Protein AF-A0A3A0C755-F1 (afdb_monomer)

Sequence (182 aa):
MSNPYRKQQETTSRQESVKAARQAIAAALETSEAARVRQWLEAEHRRRFIGQIEREIEAMGLIIEEALYYRREALRHAAAVEAFREGRLAKAPEAPPKAPISAATMVSASRQRERLVLERERALEDADLAVARMLAQVQAKPQPLEAAAPGTTETASPKAWMGRDAKEAPAPRVQGAASAAA

Mean predicted aligned error: 17.54 Å

Secondary structure (DSSP, 8-state):
---HHHHHHHHHHHHHHHHHHHHHHHHHHHHHHHHHHHHHHHHHHHHHHHHHHHHHHHHHHHHHHHHHHHHHHHHHHHHHHHHHHTTS-SSPPPPPSSPPPPHHHHHHHHHHHHHHHHHHHHHHHHHHHHHHHHHHHHHS------------------------------PPP---------

Radius of gyration: 38.64 Å; Cα contacts (8 Å, |Δi|>4): 58; chains: 1; bounding box: 75×52×112 Å

Solvent-accessible surface area (backbone atoms only — not comparable to full-atom values): 11117 Å² total; per-residue (Å²): 137,82,64,69,67,58,58,51,52,55,51,50,53,52,49,51,52,53,50,50,51,52,52,52,52,51,56,53,48,54,54,50,49,55,50,51,53,50,54,49,54,52,52,52,51,50,52,53,51,47,55,48,46,53,53,52,39,50,54,32,47,52,54,43,52,54,29,54,50,37,50,52,50,52,53,55,48,51,54,42,46,51,36,27,76,71,64,77,35,98,58,79,67,76,79,76,97,62,85,55,62,51,70,66,56,43,54,51,35,51,54,51,31,56,52,43,50,54,50,44,50,52,53,49,54,53,47,51,53,50,51,52,52,50,51,52,54,68,70,54,64,80,72,79,78,76,76,82,73,80,84,86,80,90,88,83,84,90,77,91,80,87,76,87,80,92,78,83,87,82,80,87,79,87,78,84,79,81,89,79,89,133

Foldseek 3Di:
DDDVVVVVVVVVVVVVVVVVVVVVVVVVVVVVVVVVVVLVVVLVVLVVVLVVLVVLLVVLVVLLVQLVVQVVVVVVLVVQQVCVVVVVDPDRDDDRPDDHDDPVSNVVSVVSSVVSVVVSVVSVVVSVVSVVVVVVVVVPDPDPPPPPDDDDDDDDDDDDDDDDDDDDDDDDDDDDDDDDDD

Structure (mmCIF, N/CA/C/O backbone):
data_AF-A0A3A0C755-F1
#
_entry.id   AF-A0A3A0C755-F1
#
loop_
_atom_site.group_PDB
_atom_site.id
_atom_site.type_symbol
_atom_site.label_atom_id
_atom_site.label_alt_id
_atom_site.label_comp_id
_atom_site.label_asym_id
_atom_site.label_entity_id
_atom_site.label_seq_id
_atom_site.pdbx_PDB_ins_code
_atom_site.Cartn_x
_atom_site.Cartn_y
_atom_site.Cartn_z
_atom_site.occupancy
_atom_site.B_iso_or_equiv
_atom_site.auth_seq_id
_atom_site.auth_comp_id
_atom_site.auth_asym_id
_atom_site.auth_atom_id
_atom_site.pdbx_PDB_model_num
ATOM 1 N N . MET A 1 1 ? -49.009 -4.691 67.756 1.00 54.28 1 MET A N 1
ATOM 2 C CA . MET A 1 1 ? -49.333 -3.541 66.883 1.00 54.28 1 MET A CA 1
ATOM 3 C C . MET A 1 1 ? -48.043 -3.052 66.235 1.00 54.28 1 MET A C 1
ATOM 5 O O . MET A 1 1 ? -47.147 -2.624 66.945 1.00 54.28 1 MET A O 1
ATOM 9 N N . SER A 1 2 ? -47.882 -3.224 64.921 1.00 57.03 2 SER A N 1
ATOM 10 C CA . SER A 1 2 ? -46.663 -2.839 64.189 1.00 57.03 2 SER A CA 1
ATOM 11 C C . SER A 1 2 ? -46.662 -1.341 63.863 1.00 57.03 2 SER A C 1
ATOM 13 O O . SER A 1 2 ? -47.647 -0.840 63.324 1.00 57.03 2 SER A O 1
ATOM 15 N N . ASN A 1 3 ? -45.561 -0.653 64.181 1.00 63.69 3 ASN A N 1
ATOM 16 C CA . ASN A 1 3 ? -45.423 0.803 64.116 1.00 63.69 3 ASN A CA 1
ATOM 17 C C . ASN A 1 3 ? -45.472 1.317 62.651 1.00 63.69 3 ASN A C 1
ATOM 19 O O . ASN A 1 3 ? -44.578 0.971 61.870 1.00 63.69 3 ASN A O 1
ATOM 23 N N . PRO A 1 4 ? -46.485 2.112 62.250 1.00 65.56 4 PRO A N 1
ATOM 24 C CA . PRO A 1 4 ? -46.696 2.530 60.857 1.00 65.56 4 PRO A CA 1
ATOM 25 C C . PRO A 1 4 ? -45.528 3.342 60.275 1.00 65.56 4 PRO A C 1
ATOM 27 O O . PRO A 1 4 ? -45.241 3.234 59.084 1.00 65.56 4 PRO A O 1
ATOM 30 N N . TYR A 1 5 ? -44.784 4.057 61.121 1.00 61.75 5 TYR A N 1
ATOM 31 C CA . TYR A 1 5 ? -43.595 4.816 60.721 1.00 61.75 5 TYR A CA 1
ATOM 32 C C . TYR A 1 5 ? -42.455 3.936 60.193 1.00 61.75 5 TYR A C 1
ATOM 34 O O . TYR A 1 5 ? -41.734 4.335 59.280 1.00 61.75 5 TYR A O 1
ATOM 42 N N . ARG A 1 6 ? -42.325 2.705 60.706 1.00 63.22 6 ARG A N 1
ATOM 43 C CA . ARG A 1 6 ? -41.275 1.768 60.279 1.00 63.22 6 ARG A CA 1
ATOM 44 C C . ARG A 1 6 ? -41.535 1.242 58.865 1.00 63.22 6 ARG A C 1
ATOM 46 O O . ARG A 1 6 ? -40.613 1.158 58.063 1.00 63.22 6 ARG A O 1
ATOM 53 N N . LYS A 1 7 ? -42.807 0.989 58.528 1.00 64.12 7 LYS A N 1
ATOM 54 C CA . LYS A 1 7 ? -43.215 0.601 57.166 1.00 64.12 7 LYS A CA 1
ATOM 55 C C . LYS A 1 7 ? -43.002 1.731 56.158 1.00 64.12 7 LYS A C 1
ATOM 57 O O . LYS A 1 7 ? -42.576 1.457 55.043 1.00 64.12 7 LYS A O 1
ATOM 62 N N . GLN A 1 8 ? -43.257 2.985 56.542 1.00 67.38 8 GLN A N 1
ATOM 63 C CA . GLN A 1 8 ? -43.008 4.133 55.664 1.00 67.38 8 GLN A CA 1
ATOM 64 C C . GLN A 1 8 ? -41.512 4.328 55.374 1.00 67.38 8 GLN A C 1
ATOM 66 O O . GLN A 1 8 ? -41.146 4.475 54.209 1.00 67.38 8 GLN A O 1
ATOM 71 N N . GLN A 1 9 ? -40.649 4.237 56.392 1.00 67.44 9 GLN A N 1
ATOM 72 C CA . GLN A 1 9 ? -39.192 4.332 56.214 1.00 67.44 9 GLN A CA 1
ATOM 73 C C . GLN A 1 9 ? -38.609 3.194 55.360 1.00 67.44 9 GLN A C 1
ATOM 75 O O . GLN A 1 9 ? -37.719 3.429 54.546 1.00 67.44 9 GLN A O 1
ATOM 80 N N . GLU A 1 10 ? -39.122 1.967 55.492 1.00 69.06 10 GLU A N 1
ATOM 81 C CA . GLU A 1 10 ? -38.703 0.840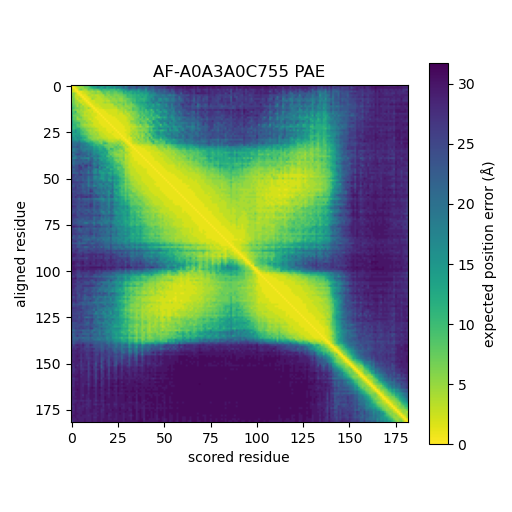 54.645 1.00 69.06 10 GLU A CA 1
ATOM 82 C C . GLU A 1 10 ? -39.147 1.006 53.182 1.00 69.06 10 GLU A C 1
ATOM 84 O O . GLU A 1 10 ? -38.443 0.579 52.265 1.00 69.06 10 GLU A O 1
ATOM 89 N N . THR A 1 11 ? -40.297 1.645 52.931 1.00 73.62 11 THR A N 1
ATOM 90 C CA . THR A 1 11 ? -40.747 1.928 51.559 1.00 73.62 11 THR A CA 1
ATOM 91 C C . THR A 1 11 ? -39.958 3.051 50.895 1.00 73.62 11 THR A C 1
ATOM 93 O O . THR A 1 11 ? -39.622 2.919 49.719 1.00 73.62 11 THR A O 1
ATOM 96 N N . THR A 1 12 ? -39.609 4.116 51.621 1.00 74.00 12 THR A N 1
ATOM 97 C CA . THR A 1 12 ? -38.793 5.208 51.072 1.00 74.00 12 THR A CA 1
ATOM 98 C C . THR A 1 12 ? -37.350 4.768 50.836 1.00 74.00 12 THR A C 1
ATOM 100 O O . THR A 1 12 ? -36.819 5.039 49.762 1.00 74.00 12 THR A O 1
ATOM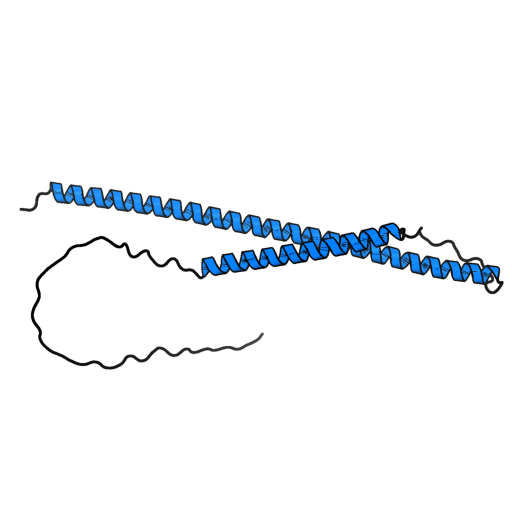 103 N N . SER A 1 13 ? -36.746 3.985 51.740 1.00 74.25 13 SER A N 1
ATOM 104 C CA . SER A 1 13 ? -35.384 3.465 51.524 1.00 74.25 13 SER A CA 1
ATOM 105 C C . SER A 1 13 ? -35.306 2.486 50.344 1.00 74.25 13 SER A C 1
ATOM 107 O O . SER A 1 13 ? -34.346 2.510 49.572 1.00 74.25 13 SER A O 1
ATOM 109 N N . ARG A 1 14 ? -36.348 1.666 50.129 1.00 65.75 14 ARG A N 1
ATOM 110 C CA . ARG A 1 14 ? -36.477 0.833 48.920 1.00 65.75 14 ARG A CA 1
ATOM 111 C C . ARG A 1 14 ? -36.656 1.660 47.648 1.00 65.75 14 ARG A C 1
ATOM 113 O O . ARG A 1 14 ? -36.140 1.279 46.604 1.00 65.75 14 ARG A O 1
ATOM 120 N N . GLN A 1 15 ? -37.385 2.771 47.698 1.00 76.69 15 GLN A N 1
ATOM 121 C CA . GLN A 1 15 ? -37.548 3.643 46.532 1.00 76.69 15 GLN A CA 1
ATOM 122 C C . GLN A 1 15 ? -36.241 4.359 46.165 1.00 76.69 15 GLN A C 1
ATOM 124 O O . GLN A 1 15 ? -35.910 4.453 44.982 1.00 76.69 15 GLN A O 1
ATOM 129 N N . GLU A 1 16 ? -35.470 4.807 47.155 1.00 79.50 16 GLU A N 1
ATOM 130 C CA . GLU A 1 16 ? -34.161 5.433 46.944 1.00 79.50 16 GLU A CA 1
ATOM 131 C C . GLU A 1 16 ? -33.130 4.444 46.392 1.00 79.50 16 GLU A C 1
ATOM 133 O O . GLU A 1 16 ? -32.425 4.773 45.436 1.00 79.50 16 GLU A O 1
ATOM 138 N N . SER A 1 17 ? -33.097 3.206 46.899 1.00 72.88 17 SER A N 1
ATOM 139 C CA . SER A 1 17 ? -32.189 2.174 46.383 1.00 72.88 17 SER A CA 1
ATOM 140 C C . SER A 1 17 ? -32.525 1.764 44.948 1.00 72.88 17 SER A C 1
ATOM 142 O O . SER A 1 17 ? -31.626 1.622 44.120 1.00 72.88 17 SER A O 1
ATOM 144 N N . VAL A 1 18 ? -33.813 1.666 44.600 1.00 74.50 18 VAL A N 1
ATOM 145 C CA . VAL A 1 18 ? -34.251 1.408 43.219 1.00 74.50 18 VAL A CA 1
ATOM 146 C C . VAL A 1 18 ? -33.903 2.578 42.294 1.00 74.50 18 VAL A C 1
ATOM 148 O O . VAL A 1 18 ? -33.487 2.357 41.156 1.00 74.50 18 VAL A O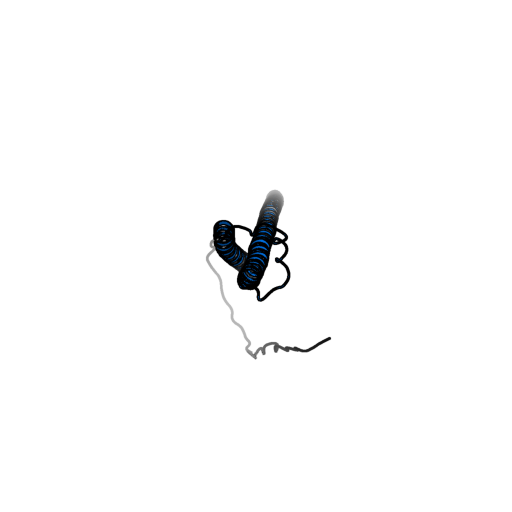 1
ATOM 151 N N . LYS A 1 19 ? -34.032 3.827 42.757 1.00 81.69 19 LYS A N 1
ATOM 152 C CA . LYS A 1 19 ? -33.638 5.011 41.978 1.00 81.69 19 LYS A CA 1
ATOM 153 C C . LYS A 1 19 ? -32.125 5.050 41.739 1.00 81.69 19 LYS A C 1
ATOM 155 O O . LYS A 1 19 ? -31.711 5.272 40.603 1.00 81.69 19 LYS A O 1
ATOM 160 N N . ALA A 1 20 ? -31.322 4.770 42.765 1.00 73.12 20 ALA A N 1
ATOM 161 C CA . ALA A 1 20 ? -29.866 4.692 42.657 1.00 73.12 20 ALA A CA 1
ATOM 162 C C . ALA A 1 20 ? -29.425 3.562 41.710 1.00 73.12 20 ALA A C 1
ATOM 164 O O . ALA A 1 20 ? -28.584 3.779 40.840 1.00 73.12 20 ALA A O 1
ATOM 165 N N . ALA A 1 21 ? -30.055 2.385 41.800 1.00 62.84 21 ALA A N 1
ATOM 166 C CA . ALA A 1 21 ? -29.794 1.271 40.890 1.00 62.84 21 ALA A CA 1
ATOM 167 C C . ALA A 1 21 ? -30.119 1.629 39.430 1.00 62.84 21 ALA A C 1
ATOM 169 O O . ALA A 1 21 ? -29.332 1.339 38.533 1.00 62.84 21 ALA A O 1
ATOM 170 N N . ARG A 1 22 ? -31.241 2.319 39.175 1.00 70.44 22 ARG A N 1
ATOM 171 C CA . ARG A 1 22 ? -31.598 2.794 37.824 1.00 70.44 22 ARG A CA 1
ATOM 172 C C . ARG A 1 22 ? -30.587 3.798 37.270 1.00 70.44 22 ARG A C 1
ATOM 174 O O . ARG A 1 22 ? -30.239 3.710 36.098 1.00 70.44 22 ARG A O 1
ATOM 181 N N . GLN A 1 23 ? -30.101 4.720 38.100 1.00 79.62 23 GLN A N 1
ATOM 182 C CA . GLN A 1 23 ? -29.077 5.692 37.701 1.00 79.62 23 GLN A CA 1
ATOM 183 C C . GLN A 1 23 ? -27.728 5.018 37.411 1.00 79.62 23 GLN A C 1
ATOM 185 O O . GLN A 1 23 ? -27.088 5.345 36.416 1.00 79.62 23 GLN A O 1
ATOM 190 N N . ALA A 1 24 ? -27.331 4.028 38.217 1.00 63.72 24 ALA A N 1
ATOM 191 C CA . ALA A 1 24 ? -26.120 3.245 37.980 1.00 63.72 24 ALA A CA 1
ATOM 192 C C . ALA A 1 24 ? -26.199 2.428 36.678 1.00 63.72 24 ALA A C 1
ATOM 194 O O . ALA A 1 24 ? -25.229 2.382 35.924 1.00 63.72 24 ALA A O 1
ATOM 195 N N . ILE A 1 25 ? -27.362 1.833 36.378 1.00 60.19 25 ILE A N 1
ATOM 196 C CA . ILE A 1 25 ? -27.597 1.109 35.119 1.00 60.19 25 ILE A CA 1
ATOM 197 C C . ILE A 1 25 ? -27.515 2.060 33.916 1.00 60.19 25 ILE A C 1
ATOM 199 O O . ILE A 1 25 ? -26.860 1.727 32.934 1.00 60.19 25 ILE A O 1
ATOM 203 N N . ALA A 1 26 ? -28.126 3.247 33.989 1.00 61.00 26 ALA A N 1
ATOM 204 C CA . ALA A 1 26 ? -28.070 4.233 32.907 1.00 61.00 26 ALA A CA 1
ATOM 205 C C . ALA A 1 26 ? -26.631 4.704 32.624 1.00 61.00 26 ALA A C 1
ATOM 207 O O . ALA A 1 26 ? -26.190 4.671 31.478 1.00 61.00 26 ALA A O 1
ATOM 208 N N . ALA A 1 27 ? -25.859 5.030 33.666 1.00 62.59 27 ALA A N 1
ATOM 209 C CA . ALA A 1 27 ? -24.455 5.423 33.523 1.00 62.59 27 ALA A CA 1
ATOM 210 C C . ALA A 1 27 ? -23.569 4.284 32.966 1.00 62.59 27 ALA A C 1
ATOM 212 O O . ALA A 1 27 ? -22.665 4.515 32.156 1.00 62.59 27 ALA A O 1
ATOM 213 N N . ALA A 1 28 ? -23.835 3.034 33.361 1.00 57.84 28 ALA A N 1
ATOM 214 C CA . ALA A 1 28 ? -23.148 1.864 32.811 1.00 57.84 28 ALA A CA 1
ATOM 215 C C . ALA A 1 28 ? -23.476 1.642 31.320 1.00 57.84 28 ALA A C 1
ATOM 217 O O . ALA A 1 28 ? -22.601 1.262 30.541 1.00 57.84 28 ALA A O 1
ATOM 218 N N . LEU A 1 29 ? -24.716 1.916 30.901 1.00 66.81 29 LEU A N 1
ATOM 219 C CA . LEU A 1 29 ? -25.118 1.835 29.496 1.00 66.81 29 LEU A CA 1
ATOM 220 C C . LEU A 1 29 ? -24.455 2.931 28.652 1.00 66.81 29 LEU A C 1
ATOM 222 O O . LEU A 1 29 ? -23.830 2.595 27.647 1.00 66.81 29 LEU A O 1
ATOM 226 N N . GLU A 1 30 ? -24.476 4.191 29.090 1.00 72.38 30 GLU A N 1
ATOM 227 C CA . GLU A 1 30 ? -23.838 5.316 28.380 1.00 72.38 30 GLU A CA 1
ATOM 228 C C . GLU A 1 30 ? -22.332 5.095 28.168 1.00 72.38 30 GLU A C 1
ATOM 230 O O . GLU A 1 30 ? -21.796 5.315 27.079 1.00 72.38 30 GLU A O 1
ATOM 235 N N . THR A 1 31 ? -21.636 4.591 29.190 1.00 74.94 31 THR A N 1
ATOM 236 C CA . THR A 1 31 ? -20.204 4.270 29.087 1.00 74.94 31 THR A CA 1
ATOM 237 C C . THR A 1 31 ? -19.938 3.100 28.138 1.00 74.94 31 THR A C 1
ATOM 239 O O . THR A 1 31 ? -18.961 3.138 27.384 1.00 74.94 31 THR A O 1
ATOM 242 N N . SER A 1 32 ? -20.819 2.093 28.115 1.00 74.19 32 SER A N 1
ATOM 243 C CA . SER A 1 32 ? -20.718 0.952 27.197 1.00 74.19 32 SER A CA 1
ATOM 244 C C . SER A 1 32 ? -20.987 1.336 25.737 1.00 74.19 32 SER A C 1
ATOM 246 O O . SER A 1 32 ? -20.275 0.884 24.839 1.00 74.19 32 SER A O 1
ATOM 248 N N . GLU A 1 33 ? -21.952 2.220 25.482 1.00 75.75 33 GLU A N 1
ATOM 249 C CA . GLU A 1 33 ? -22.258 2.728 24.144 1.00 75.75 33 GLU A CA 1
ATOM 250 C C . GLU A 1 33 ? -21.130 3.625 23.631 1.00 75.75 33 GLU A C 1
ATOM 252 O O . GLU A 1 33 ? -20.635 3.419 22.522 1.00 75.75 33 GLU A O 1
ATOM 257 N N . ALA A 1 34 ? -20.622 4.535 24.465 1.00 70.94 34 ALA A N 1
ATOM 258 C CA . ALA A 1 34 ? -19.468 5.363 24.124 1.00 70.94 34 ALA A CA 1
ATOM 259 C C . ALA A 1 34 ? -18.197 4.530 23.862 1.00 70.94 34 ALA A C 1
ATOM 261 O O . ALA A 1 34 ? -17.367 4.895 23.025 1.00 70.94 34 ALA A O 1
ATOM 262 N N . ALA A 1 35 ? -18.009 3.407 24.563 1.00 75.56 35 ALA A N 1
ATOM 263 C CA . ALA A 1 35 ? -16.916 2.474 24.288 1.00 75.56 35 ALA A CA 1
ATOM 264 C C . ALA A 1 35 ? -17.080 1.781 22.923 1.00 75.56 35 ALA A C 1
ATOM 266 O O . ALA A 1 35 ? -16.123 1.738 22.150 1.00 75.56 35 ALA A O 1
ATOM 267 N N . ARG A 1 36 ? -18.290 1.316 22.585 1.00 75.75 36 ARG A N 1
ATOM 268 C CA . ARG A 1 36 ? -18.586 0.699 21.278 1.00 75.75 36 ARG A CA 1
ATOM 269 C C . ARG A 1 36 ? -18.405 1.676 20.118 1.00 75.75 36 ARG A C 1
ATOM 271 O O . ARG A 1 36 ? -17.815 1.310 19.107 1.00 75.75 36 ARG A O 1
ATOM 278 N N . VAL A 1 37 ? -18.862 2.921 20.268 1.00 72.56 37 VAL A N 1
ATOM 279 C CA . VAL A 1 37 ? -18.685 3.965 19.244 1.00 72.56 37 VAL A CA 1
ATOM 280 C C . VAL A 1 37 ? -17.201 4.257 19.013 1.00 72.56 37 VAL A C 1
ATOM 282 O O . VAL A 1 37 ? -16.776 4.343 17.864 1.00 72.56 37 VAL A O 1
ATOM 285 N N . ARG A 1 38 ? -16.388 4.342 20.077 1.00 77.31 38 ARG A N 1
ATOM 286 C CA . ARG A 1 38 ? -14.928 4.511 19.952 1.00 77.31 38 ARG A CA 1
ATOM 287 C C . ARG A 1 38 ? -14.271 3.344 19.215 1.00 77.31 38 ARG A C 1
ATOM 289 O O . ARG A 1 38 ? -13.521 3.584 18.276 1.00 77.31 38 ARG A O 1
ATOM 296 N N . GLN A 1 39 ? -14.610 2.104 19.570 1.00 78.31 39 GLN A N 1
ATOM 297 C CA . GLN A 1 39 ? -14.104 0.912 18.877 1.00 78.31 39 GLN A CA 1
ATOM 298 C C . GLN A 1 39 ? -14.494 0.895 17.391 1.00 78.31 39 GLN A C 1
ATOM 300 O O . GLN A 1 39 ? -13.671 0.568 16.537 1.00 78.31 39 GLN A O 1
ATOM 305 N N . TRP A 1 40 ? -15.730 1.285 17.065 1.00 77.25 40 TRP A N 1
ATOM 306 C CA . TRP A 1 40 ? -16.185 1.381 15.678 1.00 77.25 40 TRP A CA 1
ATOM 307 C C . TRP A 1 40 ? -15.432 2.464 14.893 1.00 77.25 40 TRP A C 1
ATOM 309 O O . TRP A 1 40 ? -14.965 2.195 13.788 1.00 77.25 40 TRP A O 1
ATOM 319 N N . LEU A 1 41 ? -15.254 3.659 15.469 1.00 73.69 41 LEU A N 1
ATOM 320 C CA . LEU A 1 41 ? -14.490 4.745 14.844 1.00 73.69 41 LEU A CA 1
ATOM 321 C C . LEU A 1 41 ? -13.023 4.357 14.609 1.00 73.69 41 LEU A C 1
ATOM 323 O O . LEU A 1 41 ? -12.478 4.655 13.548 1.00 73.69 41 LEU A O 1
ATOM 327 N N . GLU A 1 42 ? -12.391 3.664 15.558 1.00 80.06 42 GLU A N 1
ATOM 328 C CA . GLU A 1 42 ? -11.030 3.140 15.393 1.00 80.06 42 GLU A CA 1
ATOM 329 C C . GLU A 1 42 ? -10.949 2.103 14.266 1.00 80.06 42 GLU A C 1
ATOM 331 O O . GLU A 1 42 ? -10.036 2.163 13.439 1.00 80.06 42 GLU A O 1
ATOM 336 N N . ALA A 1 43 ? -11.910 1.176 14.189 1.00 75.56 43 ALA A N 1
ATOM 337 C CA . ALA A 1 43 ? -11.971 0.180 13.120 1.00 75.56 43 ALA A CA 1
ATOM 338 C C . ALA A 1 43 ? -12.173 0.832 11.742 1.00 75.56 43 ALA A C 1
ATOM 340 O O . ALA A 1 43 ? -11.509 0.461 10.773 1.00 75.56 43 ALA A O 1
ATOM 341 N N . GLU A 1 44 ? -13.045 1.834 11.656 1.00 78.25 44 GLU A N 1
ATOM 342 C CA . GLU A 1 44 ? -13.303 2.595 10.434 1.00 78.25 44 GLU A CA 1
ATOM 343 C C . GLU A 1 44 ? -12.069 3.398 9.994 1.00 78.25 44 GLU A C 1
ATOM 345 O O . GLU A 1 44 ? -11.703 3.394 8.816 1.00 78.25 44 GLU A O 1
ATOM 350 N N . HIS A 1 45 ? -11.365 4.030 10.938 1.00 78.56 45 HIS A N 1
ATOM 351 C CA . HIS A 1 45 ? -10.114 4.732 10.658 1.00 78.56 45 HIS A CA 1
ATOM 352 C C . HIS A 1 45 ? -9.038 3.778 10.120 1.00 78.56 45 HIS A C 1
ATOM 354 O O . HIS A 1 45 ? -8.407 4.070 9.103 1.00 78.56 45 HIS A O 1
ATOM 360 N N . ARG A 1 46 ? -8.875 2.599 10.739 1.00 80.19 46 ARG A N 1
ATOM 361 C CA . ARG A 1 46 ? -7.936 1.566 10.267 1.00 80.19 46 ARG A CA 1
ATOM 362 C C . ARG A 1 46 ? -8.281 1.065 8.867 1.00 80.19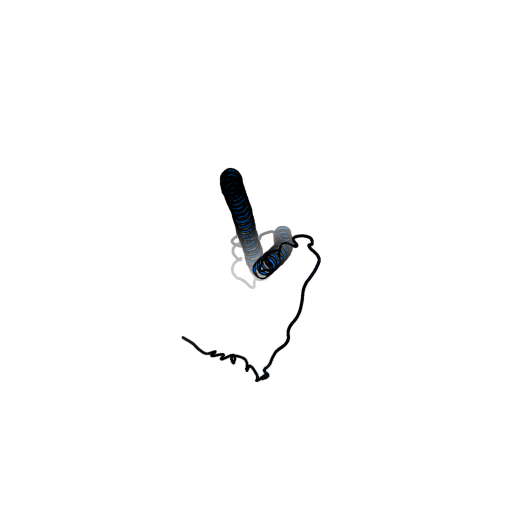 46 ARG A C 1
ATOM 364 O O . ARG A 1 46 ? -7.384 0.942 8.040 1.00 80.19 46 ARG A O 1
ATOM 371 N N . ARG A 1 47 ? -9.564 0.834 8.565 1.00 81.31 47 ARG A N 1
ATOM 372 C CA . ARG A 1 47 ? -10.011 0.437 7.217 1.00 81.31 47 ARG A CA 1
ATOM 373 C C . ARG A 1 47 ? -9.643 1.475 6.163 1.00 81.31 47 ARG A C 1
ATOM 375 O O . ARG A 1 47 ? -9.113 1.118 5.114 1.00 81.31 47 ARG A O 1
ATOM 382 N N . ARG A 1 48 ? -9.886 2.760 6.441 1.00 81.31 48 ARG A N 1
ATOM 383 C CA . ARG A 1 48 ? -9.521 3.853 5.522 1.00 81.31 48 ARG A CA 1
ATOM 384 C C . ARG A 1 48 ? -8.014 3.944 5.316 1.00 81.31 48 ARG A C 1
ATOM 386 O O . ARG A 1 48 ? -7.582 4.119 4.180 1.00 81.31 48 ARG A O 1
ATOM 393 N N . PHE A 1 49 ? -7.244 3.792 6.392 1.00 82.69 49 PHE A N 1
ATOM 394 C CA . PHE A 1 49 ? -5.785 3.795 6.355 1.00 82.69 49 PHE A CA 1
ATOM 395 C C . PHE A 1 49 ? -5.224 2.640 5.512 1.00 82.69 49 PHE A C 1
ATOM 397 O O . PHE A 1 49 ? -4.451 2.883 4.589 1.00 82.69 49 PHE A O 1
ATOM 404 N N . ILE A 1 50 ? -5.687 1.404 5.738 1.00 83.94 50 ILE A N 1
ATOM 405 C CA . ILE A 1 50 ? -5.296 0.233 4.933 1.00 83.94 50 ILE A CA 1
ATOM 406 C C . ILE A 1 50 ? -5.643 0.456 3.456 1.00 83.94 50 ILE A C 1
ATOM 408 O O . ILE A 1 50 ? -4.789 0.276 2.592 1.00 83.94 50 ILE A O 1
ATOM 412 N N . GLY A 1 51 ? -6.858 0.932 3.163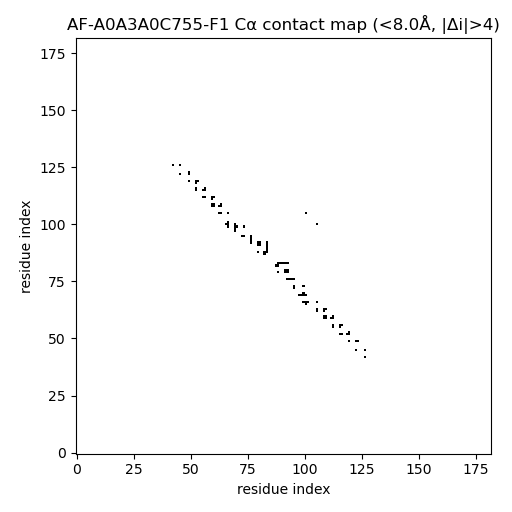 1.00 86.50 51 GLY A N 1
ATOM 413 C CA . GLY A 1 51 ? -7.270 1.216 1.788 1.00 86.50 51 GLY A CA 1
ATOM 414 C C . GLY A 1 51 ? -6.460 2.334 1.119 1.00 86.50 51 GLY A C 1
ATOM 415 O O . GLY A 1 51 ? -6.320 2.344 -0.102 1.00 86.50 51 GLY A O 1
ATOM 416 N N . GLN A 1 52 ? -5.915 3.287 1.882 1.00 92.38 52 GLN A N 1
ATOM 417 C CA . GLN A 1 52 ? -4.978 4.278 1.349 1.00 92.38 52 GLN A CA 1
ATOM 418 C C . GLN A 1 52 ? -3.637 3.635 0.989 1.00 92.38 52 GLN A C 1
ATOM 420 O O . GLN A 1 52 ? -3.163 3.844 -0.127 1.00 92.38 52 GLN A O 1
ATOM 425 N N . ILE A 1 53 ? -3.067 2.826 1.887 1.00 89.25 53 ILE A N 1
ATOM 426 C CA . ILE A 1 53 ? -1.806 2.119 1.633 1.00 89.25 53 ILE A CA 1
ATOM 427 C C . ILE A 1 53 ? -1.927 1.225 0.394 1.00 89.25 53 ILE A C 1
ATOM 429 O O . ILE A 1 53 ? -1.031 1.213 -0.445 1.00 89.25 53 ILE A O 1
ATOM 433 N N . GLU A 1 54 ? -3.042 0.511 0.234 1.00 91.88 54 GLU A N 1
ATOM 434 C CA . GLU A 1 54 ? -3.281 -0.343 -0.936 1.00 91.88 54 GLU A CA 1
ATOM 435 C C . GLU A 1 54 ? -3.250 0.442 -2.253 1.00 91.88 54 GLU A C 1
ATOM 437 O O . GLU A 1 54 ? -2.573 0.026 -3.195 1.00 91.88 54 GLU A O 1
ATOM 442 N N . ARG A 1 55 ? -3.896 1.615 -2.301 1.00 94.25 55 ARG A N 1
ATOM 443 C CA . ARG A 1 55 ? -3.850 2.499 -3.478 1.00 94.25 55 ARG A CA 1
ATOM 444 C C . ARG A 1 55 ? -2.441 3.015 -3.764 1.00 94.25 55 ARG A C 1
ATOM 446 O O . ARG A 1 55 ? -2.052 3.125 -4.923 1.00 94.25 55 ARG A O 1
ATOM 453 N N . GLU A 1 56 ? -1.663 3.330 -2.730 1.00 92.62 56 GLU A N 1
ATOM 454 C CA . GLU A 1 56 ? -0.273 3.768 -2.899 1.00 92.62 56 GLU A CA 1
ATOM 455 C C . GLU A 1 56 ? 0.627 2.629 -3.408 1.00 92.62 56 GLU A C 1
ATOM 457 O O . GLU A 1 56 ? 1.452 2.849 -4.297 1.00 92.62 56 GLU A O 1
ATOM 462 N N . ILE A 1 57 ? 0.438 1.400 -2.912 1.00 90.75 57 ILE A N 1
ATOM 463 C CA . ILE A 1 57 ? 1.132 0.199 -3.405 1.00 90.75 57 ILE A CA 1
ATOM 464 C C . ILE A 1 57 ? 0.835 -0.025 -4.891 1.00 90.75 57 ILE A C 1
ATOM 466 O O . ILE A 1 57 ? 1.757 -0.314 -5.659 1.00 90.75 57 ILE A O 1
ATOM 470 N N . GLU A 1 58 ? -0.430 0.102 -5.293 1.00 94.31 58 GLU A N 1
ATOM 471 C CA . GLU A 1 58 ? -0.861 -0.038 -6.685 1.00 94.31 58 GLU A CA 1
ATOM 472 C C . GLU A 1 58 ? -0.242 1.048 -7.573 1.00 94.31 58 GLU A C 1
ATOM 474 O O . GLU A 1 58 ? 0.367 0.735 -8.596 1.00 94.31 58 GLU A O 1
ATOM 479 N N . ALA A 1 59 ? -0.285 2.311 -7.138 1.00 91.69 59 ALA A N 1
ATOM 480 C CA . ALA A 1 59 ? 0.334 3.423 -7.855 1.00 91.69 59 ALA A CA 1
ATOM 481 C C . ALA A 1 59 ? 1.846 3.218 -8.058 1.00 91.69 59 ALA A C 1
ATOM 483 O O . ALA A 1 59 ? 2.360 3.430 -9.158 1.00 91.69 59 ALA A O 1
ATOM 484 N N . MET A 1 60 ? 2.567 2.751 -7.031 1.00 90.75 60 MET A N 1
ATOM 485 C CA . MET A 1 60 ? 3.990 2.415 -7.166 1.00 90.75 6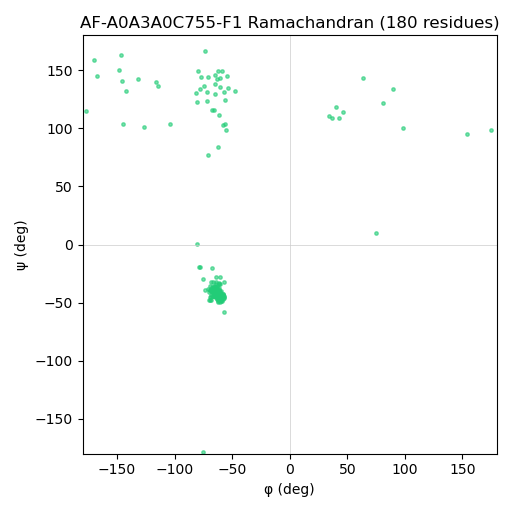0 MET A CA 1
ATOM 486 C C . MET A 1 60 ? 4.215 1.233 -8.118 1.00 90.75 60 MET A C 1
ATOM 488 O O . MET A 1 60 ? 5.191 1.232 -8.867 1.00 90.75 60 MET A O 1
ATOM 492 N N . GLY A 1 61 ? 3.318 0.242 -8.119 1.00 92.06 61 GLY A N 1
ATOM 493 C CA . GLY A 1 61 ? 3.338 -0.867 -9.075 1.00 92.06 61 GLY A CA 1
ATOM 494 C C . GLY A 1 61 ? 3.249 -0.385 -10.524 1.00 92.06 61 GLY A C 1
ATOM 495 O O . GLY A 1 61 ? 4.103 -0.741 -11.334 1.00 92.06 61 GLY A O 1
ATOM 496 N N . LEU A 1 62 ? 2.296 0.501 -10.821 1.00 91.19 62 LEU A N 1
ATOM 497 C CA . LEU A 1 62 ? 2.116 1.078 -12.158 1.00 91.19 62 LEU A CA 1
ATOM 498 C C . LEU A 1 62 ? 3.351 1.858 -12.630 1.00 91.19 62 LEU A C 1
ATOM 500 O O . LEU A 1 62 ? 3.771 1.710 -13.776 1.00 91.19 62 LEU A O 1
ATOM 504 N N . ILE A 1 63 ? 3.990 2.627 -11.741 1.00 88.81 63 ILE A N 1
ATOM 505 C CA . ILE A 1 63 ? 5.242 3.341 -12.050 1.00 88.81 63 ILE A CA 1
ATOM 506 C C . ILE A 1 63 ? 6.354 2.356 -12.442 1.00 88.81 63 ILE A C 1
ATOM 508 O O . ILE A 1 63 ? 7.110 2.602 -13.385 1.00 88.81 63 ILE A O 1
ATOM 512 N N . ILE A 1 64 ? 6.470 1.235 -11.723 1.00 88.62 64 ILE A N 1
ATOM 513 C CA . ILE A 1 64 ? 7.479 0.206 -12.006 1.00 88.62 64 ILE A CA 1
ATOM 514 C C . ILE A 1 64 ? 7.194 -0.471 -13.353 1.00 88.62 64 ILE A C 1
ATOM 516 O O . ILE A 1 64 ? 8.120 -0.664 -14.145 1.00 88.62 64 ILE A O 1
ATOM 520 N N . GLU A 1 65 ? 5.937 -0.812 -13.635 1.00 90.44 65 GLU A N 1
ATOM 521 C CA . GLU A 1 65 ? 5.527 -1.436 -14.897 1.00 90.44 65 GLU A CA 1
ATOM 522 C C . GLU A 1 65 ? 5.775 -0.527 -16.103 1.00 90.44 65 GLU A C 1
ATOM 524 O O . GLU A 1 65 ? 6.377 -0.966 -17.090 1.00 90.44 65 GLU A O 1
ATOM 529 N N . GLU A 1 66 ? 5.389 0.747 -16.005 1.00 88.88 66 GLU A N 1
ATOM 530 C CA . GLU A 1 66 ? 5.632 1.749 -17.044 1.00 88.88 66 GLU A CA 1
ATOM 531 C C . GLU A 1 66 ? 7.140 1.920 -17.300 1.00 88.88 66 GLU A C 1
ATOM 533 O O . GLU A 1 66 ? 7.600 1.936 -18.446 1.00 88.88 66 GLU A O 1
ATOM 538 N N . ALA A 1 67 ? 7.953 1.957 -16.244 1.00 85.75 67 ALA A N 1
ATOM 539 C CA . ALA A 1 67 ? 9.399 2.068 -16.387 1.00 85.75 67 ALA A CA 1
ATOM 540 C C . ALA A 1 67 ? 10.029 0.834 -17.062 1.00 85.75 67 ALA A C 1
ATOM 542 O O . ALA A 1 67 ? 10.898 0.966 -17.931 1.00 85.75 67 ALA A O 1
ATOM 543 N N . LEU A 1 68 ? 9.578 -0.377 -16.710 1.00 86.25 68 LEU A N 1
ATOM 544 C CA . LEU A 1 68 ? 10.019 -1.614 -17.363 1.00 86.25 68 LEU A CA 1
ATOM 545 C C . LEU A 1 68 ? 9.604 -1.664 -18.835 1.00 86.25 68 LEU A C 1
ATOM 547 O O . LEU A 1 68 ? 10.371 -2.147 -19.674 1.00 86.25 68 LEU A O 1
ATOM 551 N N . TYR A 1 69 ? 8.408 -1.170 -19.155 1.00 89.19 69 TYR A N 1
ATOM 552 C CA . TYR A 1 69 ? 7.934 -1.036 -20.526 1.00 89.19 69 TYR A CA 1
ATOM 553 C C . TYR A 1 69 ? 8.893 -0.176 -21.361 1.00 89.19 69 TYR A C 1
ATOM 555 O O . TYR A 1 69 ? 9.481 -0.690 -22.318 1.00 89.19 69 TYR A O 1
ATOM 563 N N . TYR A 1 70 ? 9.155 1.070 -20.951 1.00 85.56 70 TYR A N 1
ATOM 564 C CA . TYR A 1 70 ? 10.028 1.963 -21.722 1.00 85.56 70 TYR A CA 1
ATOM 565 C C . TYR A 1 70 ? 11.481 1.499 -21.758 1.00 85.56 70 TYR A C 1
ATOM 567 O O . TYR A 1 70 ? 12.160 1.678 -22.768 1.00 85.56 70 TYR A O 1
ATOM 575 N N . ARG A 1 71 ? 11.980 0.848 -20.698 1.00 84.75 71 ARG A N 1
ATOM 576 C CA . ARG A 1 71 ? 13.324 0.256 -20.724 1.00 84.75 71 ARG A CA 1
ATOM 577 C C . ARG A 1 71 ? 13.446 -0.803 -21.821 1.00 84.75 71 ARG A C 1
ATOM 579 O O . ARG A 1 71 ? 14.459 -0.841 -22.517 1.00 84.75 71 ARG A O 1
ATOM 586 N N . ARG A 1 72 ? 12.429 -1.653 -21.999 1.00 88.12 72 ARG A N 1
ATOM 587 C CA . ARG A 1 72 ? 12.412 -2.653 -23.081 1.00 88.12 72 ARG A CA 1
ATOM 588 C C . ARG A 1 72 ? 12.343 -2.000 -24.459 1.00 88.12 72 ARG A C 1
ATOM 590 O O . ARG A 1 72 ? 13.049 -2.447 -25.359 1.00 88.12 72 ARG A O 1
ATOM 597 N N . GLU A 1 73 ? 11.540 -0.952 -24.628 1.00 88.94 73 GLU A N 1
ATOM 598 C CA . GLU A 1 73 ? 11.489 -0.204 -25.891 1.00 88.94 73 GLU A CA 1
ATOM 599 C C . GLU A 1 73 ? 12.825 0.460 -26.229 1.00 88.94 73 GLU A C 1
ATOM 601 O O . GLU A 1 73 ? 13.298 0.332 -27.356 1.00 88.94 73 GLU A O 1
ATOM 606 N N . ALA A 1 74 ? 13.478 1.091 -25.251 1.00 84.88 74 ALA A N 1
ATOM 607 C CA . ALA A 1 74 ? 14.778 1.722 -25.446 1.00 84.88 74 ALA A CA 1
ATOM 608 C C . ALA A 1 74 ? 15.845 0.715 -25.910 1.00 84.88 74 ALA A C 1
ATOM 610 O O . ALA A 1 74 ? 16.628 1.020 -26.808 1.00 84.88 74 ALA A O 1
ATOM 611 N N . LEU A 1 75 ? 15.848 -0.504 -25.354 1.00 87.31 75 LEU A N 1
ATOM 612 C CA . LEU A 1 75 ? 16.752 -1.578 -25.785 1.00 87.31 75 LEU A CA 1
ATOM 613 C C . LEU A 1 75 ? 16.465 -2.040 -27.219 1.00 87.31 75 LEU A C 1
ATOM 615 O O . LEU A 1 75 ? 17.396 -2.220 -28.002 1.00 87.31 75 LEU A O 1
ATOM 619 N N . ARG A 1 76 ? 15.186 -2.201 -27.585 1.00 87.31 76 ARG A N 1
ATOM 620 C CA . ARG A 1 76 ? 14.796 -2.540 -28.965 1.00 87.31 76 ARG A CA 1
ATOM 621 C C . ARG A 1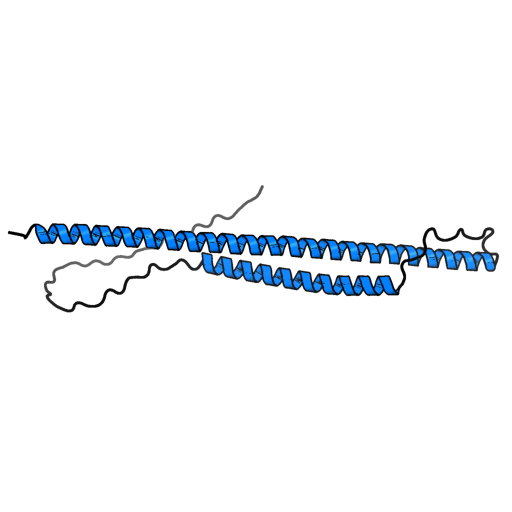 76 ? 15.230 -1.455 -29.947 1.00 87.31 76 ARG A C 1
ATOM 623 O O . ARG A 1 76 ? 15.770 -1.770 -31.002 1.00 87.31 76 ARG A O 1
ATOM 630 N N . HIS A 1 77 ? 15.030 -0.191 -29.582 1.00 88.62 77 HIS A N 1
ATOM 631 C CA . HIS A 1 77 ? 15.460 0.944 -30.386 1.00 88.62 77 HIS A CA 1
ATOM 632 C C . HIS A 1 77 ? 16.986 0.976 -30.546 1.00 88.62 77 HIS A C 1
ATOM 634 O O . HIS A 1 77 ? 17.475 1.128 -31.661 1.00 88.62 77 HIS A O 1
ATOM 640 N N . ALA A 1 78 ? 17.750 0.775 -29.467 1.00 87.94 78 ALA A N 1
ATOM 641 C CA . ALA A 1 78 ? 19.212 0.727 -29.522 1.00 87.94 78 ALA A CA 1
ATOM 642 C C . ALA A 1 78 ? 19.721 -0.359 -30.488 1.00 87.94 78 ALA A C 1
ATOM 644 O O . ALA A 1 78 ? 20.541 -0.062 -31.355 1.00 87.94 78 ALA A O 1
ATOM 645 N N . ALA A 1 79 ? 19.160 -1.570 -30.421 1.00 90.69 79 ALA A N 1
ATOM 646 C CA . ALA A 1 79 ? 19.500 -2.654 -31.344 1.00 90.69 79 ALA A CA 1
ATOM 647 C C . ALA A 1 79 ? 19.165 -2.310 -32.810 1.00 90.69 79 ALA A C 1
ATOM 649 O O . ALA A 1 79 ? 19.925 -2.637 -33.723 1.00 90.69 79 ALA A O 1
ATOM 650 N N . ALA A 1 80 ? 18.049 -1.614 -33.053 1.00 91.56 80 ALA A N 1
ATOM 651 C CA . ALA A 1 80 ? 17.696 -1.137 -34.388 1.00 91.56 80 ALA A CA 1
ATOM 652 C C . ALA A 1 80 ? 18.661 -0.046 -34.892 1.00 91.56 80 ALA A C 1
ATOM 654 O O . ALA A 1 80 ? 19.018 -0.039 -36.069 1.00 91.56 80 ALA A O 1
ATOM 655 N N . VAL A 1 81 ? 19.130 0.850 -34.014 1.00 92.12 81 VAL A N 1
ATOM 656 C CA . VAL A 1 81 ? 20.136 1.870 -34.361 1.00 92.12 81 VAL A CA 1
ATOM 657 C C . VAL A 1 81 ? 21.459 1.210 -34.741 1.00 92.12 81 VAL A C 1
ATOM 659 O O . VAL A 1 81 ? 22.067 1.596 -35.738 1.00 92.12 81 VAL A O 1
ATOM 662 N N . GLU A 1 82 ? 21.901 0.211 -33.979 1.00 93.75 82 GLU A N 1
ATOM 663 C CA . GLU A 1 82 ? 23.108 -0.563 -34.291 1.00 93.75 82 GLU A CA 1
ATOM 664 C C . GLU A 1 82 ? 22.969 -1.283 -35.636 1.00 93.75 82 GLU A C 1
ATOM 666 O O . GLU A 1 82 ? 23.817 -1.128 -36.512 1.00 93.75 82 GLU A O 1
ATOM 671 N N . ALA A 1 83 ? 21.849 -1.972 -35.867 1.00 93.75 83 ALA A N 1
ATOM 672 C CA . ALA A 1 83 ? 21.587 -2.636 -37.140 1.00 93.75 83 ALA A CA 1
ATOM 673 C C . ALA A 1 83 ? 21.516 -1.662 -38.333 1.00 93.75 83 ALA A C 1
ATOM 675 O O . ALA A 1 83 ? 21.938 -2.024 -39.431 1.00 93.75 83 ALA A O 1
ATOM 676 N N . PHE A 1 84 ? 21.031 -0.432 -38.139 1.00 94.75 84 PHE A N 1
ATOM 677 C CA . PHE A 1 84 ? 21.085 0.615 -39.163 1.00 94.75 84 PHE A CA 1
ATOM 678 C C . PHE A 1 84 ? 22.519 1.084 -39.431 1.00 94.75 84 PHE A C 1
ATOM 680 O O . PHE A 1 84 ? 22.925 1.171 -40.588 1.00 94.75 84 PHE A O 1
ATOM 687 N N . ARG A 1 85 ? 23.317 1.327 -38.382 1.00 94.06 85 ARG A N 1
ATOM 688 C CA . ARG A 1 85 ? 24.736 1.706 -38.520 1.00 94.06 85 ARG A CA 1
ATOM 689 C C . ARG A 1 85 ? 25.566 0.638 -39.231 1.00 94.06 85 ARG A C 1
ATOM 691 O O . ARG A 1 85 ? 26.473 0.978 -39.979 1.00 94.06 85 ARG A O 1
ATOM 698 N N . GLU A 1 86 ? 25.235 -0.631 -39.028 1.00 96.38 86 GLU A N 1
ATOM 699 C CA . GLU A 1 86 ? 25.862 -1.775 -39.700 1.00 96.38 86 GLU A CA 1
ATOM 700 C C . GLU A 1 86 ? 25.327 -2.025 -41.124 1.00 96.38 86 GLU A C 1
ATOM 702 O O . GLU A 1 86 ? 25.746 -2.974 -41.783 1.00 96.38 86 GLU A O 1
ATOM 707 N N . GLY A 1 87 ? 24.383 -1.212 -41.611 1.00 95.56 87 GLY A N 1
ATOM 708 C CA . GLY A 1 87 ? 23.807 -1.342 -42.953 1.00 95.56 87 GLY A CA 1
ATOM 709 C C . GLY A 1 87 ? 22.817 -2.502 -43.123 1.00 95.56 87 GLY A C 1
ATOM 710 O O . GLY A 1 87 ? 22.410 -2.794 -44.244 1.00 95.56 87 GLY A O 1
ATOM 711 N N . ARG A 1 88 ? 22.394 -3.162 -42.034 1.00 96.12 88 ARG A N 1
ATOM 712 C CA . ARG A 1 88 ? 21.381 -4.239 -42.065 1.00 96.12 88 ARG A CA 1
ATOM 713 C C . ARG A 1 88 ? 19.947 -3.716 -42.164 1.00 96.12 88 ARG A C 1
ATOM 715 O O . ARG A 1 88 ? 19.048 -4.467 -42.532 1.00 96.12 88 ARG A O 1
ATOM 722 N N . LEU A 1 89 ? 19.722 -2.448 -41.824 1.00 92.88 89 LEU A N 1
ATOM 723 C CA . LEU A 1 89 ? 18.435 -1.766 -41.960 1.00 92.88 89 LEU A CA 1
ATOM 724 C C . LEU A 1 89 ? 18.536 -0.639 -42.987 1.00 92.88 89 LEU A C 1
ATOM 726 O O . LEU A 1 89 ? 19.474 0.149 -42.965 1.00 92.88 89 LEU A O 1
ATOM 730 N N . ALA A 1 90 ? 17.525 -0.531 -43.850 1.00 88.31 90 ALA A N 1
ATOM 731 C CA . ALA A 1 90 ? 17.459 0.505 -44.882 1.00 88.31 90 ALA A CA 1
ATOM 732 C C . ALA A 1 90 ? 17.037 1.885 -44.343 1.00 88.31 90 ALA A C 1
ATOM 734 O O . ALA A 1 90 ? 17.243 2.899 -45.006 1.00 88.31 90 ALA A O 1
ATOM 735 N N . LYS A 1 91 ? 16.410 1.933 -43.162 1.00 92.56 91 LYS A N 1
ATOM 736 C CA . LYS A 1 91 ? 15.905 3.164 -42.544 1.00 92.56 91 LYS A CA 1
ATOM 737 C C . LYS A 1 91 ? 16.342 3.244 -41.091 1.00 92.56 91 LYS A C 1
ATOM 739 O O . LYS A 1 91 ? 16.363 2.229 -40.396 1.00 92.56 91 LYS A O 1
ATOM 744 N N . ALA A 1 92 ? 16.658 4.459 -40.654 1.00 85.69 92 ALA A N 1
ATOM 745 C CA . ALA A 1 92 ? 16.920 4.730 -39.253 1.00 85.69 92 ALA A CA 1
ATOM 746 C C . ALA A 1 92 ? 15.628 4.507 -38.445 1.00 85.69 92 ALA A C 1
ATOM 748 O O . ALA A 1 92 ? 14.554 4.897 -38.915 1.00 85.69 92 ALA A O 1
ATOM 749 N N . PRO A 1 93 ? 15.708 3.877 -37.263 1.00 86.50 93 PRO A N 1
ATOM 750 C CA . PRO A 1 93 ? 14.552 3.749 -36.388 1.00 86.50 93 PRO A CA 1
ATOM 751 C C . PRO A 1 93 ? 14.099 5.126 -35.888 1.00 86.50 93 PRO A C 1
ATOM 753 O O . PRO A 1 93 ? 14.914 6.028 -35.681 1.00 86.50 93 PRO A O 1
ATOM 756 N N . GLU A 1 94 ? 12.791 5.283 -35.708 1.00 83.88 94 GLU A N 1
ATOM 757 C CA . GLU A 1 94 ? 12.205 6.485 -35.115 1.00 83.88 94 GLU A CA 1
ATOM 758 C C . GLU A 1 94 ? 12.524 6.559 -33.623 1.00 83.88 94 GLU A C 1
ATOM 760 O O . GLU A 1 94 ? 12.539 5.534 -32.941 1.00 83.88 94 GLU A O 1
ATOM 765 N N . ALA A 1 95 ? 12.753 7.775 -33.116 1.00 76.31 95 ALA A N 1
ATOM 766 C CA . ALA A 1 95 ? 13.072 7.999 -31.712 1.00 76.31 95 ALA A CA 1
ATOM 767 C C . ALA A 1 95 ? 12.001 7.389 -30.784 1.00 76.31 95 ALA A C 1
ATOM 769 O O . ALA A 1 95 ? 10.812 7.417 -31.114 1.00 76.31 95 ALA A O 1
ATOM 770 N N . PRO A 1 96 ? 12.390 6.861 -29.608 1.00 74.38 96 PRO A N 1
ATOM 771 C CA . PRO A 1 96 ? 11.433 6.271 -28.682 1.00 74.38 96 PRO A CA 1
ATOM 772 C C . PRO A 1 96 ? 10.384 7.309 -28.232 1.00 74.38 96 PRO A C 1
ATOM 774 O O . PRO A 1 96 ? 10.732 8.472 -28.010 1.00 74.38 96 PRO A O 1
ATOM 777 N N . PRO A 1 97 ? 9.112 6.901 -28.054 1.00 68.38 97 PRO A N 1
ATOM 778 C CA . PRO A 1 97 ? 7.984 7.820 -27.875 1.00 68.38 97 PRO A CA 1
ATOM 779 C C . PRO A 1 97 ? 8.010 8.621 -26.561 1.00 68.38 97 PRO A C 1
ATOM 781 O O . PRO A 1 97 ? 7.369 9.667 -26.481 1.00 68.38 97 PRO A O 1
ATOM 784 N N . LYS A 1 98 ? 8.753 8.177 -25.535 1.00 74.75 98 LYS A N 1
ATOM 785 C CA . LYS A 1 98 ? 8.978 8.907 -24.274 1.00 74.75 98 LYS A CA 1
ATOM 786 C C . LYS A 1 98 ? 10.352 8.595 -23.685 1.00 74.75 98 LYS A C 1
ATOM 788 O O . LYS A 1 98 ? 10.877 7.492 -23.839 1.00 74.75 98 LYS A O 1
ATOM 793 N N . ALA A 1 99 ? 10.912 9.565 -22.959 1.00 65.44 99 ALA A N 1
ATOM 794 C CA . ALA A 1 99 ? 12.101 9.336 -22.150 1.00 65.44 99 ALA A CA 1
ATOM 795 C C . ALA A 1 99 ? 11.765 8.342 -21.018 1.00 65.44 99 ALA A C 1
ATOM 797 O O . ALA A 1 99 ? 10.770 8.546 -20.317 1.00 65.44 99 ALA A O 1
ATOM 798 N N . PRO A 1 100 ? 12.556 7.272 -20.828 1.00 69.88 100 PRO A N 1
ATOM 799 C CA . PRO A 1 100 ? 12.290 6.294 -19.784 1.00 69.88 100 PRO A CA 1
ATOM 800 C C . PRO A 1 100 ? 12.393 6.941 -18.401 1.00 69.88 100 PRO A C 1
ATOM 802 O O . PRO A 1 100 ? 13.278 7.762 -18.141 1.00 69.88 100 PRO A O 1
ATOM 805 N N . ILE A 1 101 ? 11.515 6.518 -17.491 1.00 76.00 101 ILE A N 1
ATOM 806 C CA . ILE A 1 101 ? 11.663 6.787 -16.060 1.00 76.00 101 ILE A CA 1
ATOM 807 C C . ILE A 1 101 ? 13.053 6.300 -15.625 1.00 76.00 101 ILE A C 1
ATOM 809 O O . ILE A 1 101 ? 13.493 5.210 -16.000 1.00 76.00 101 ILE A O 1
ATOM 813 N N . SER A 1 102 ? 13.766 7.120 -14.850 1.00 81.25 102 SER A N 1
ATOM 814 C CA . SER A 1 102 ? 15.139 6.802 -14.456 1.00 81.25 102 SER A CA 1
ATOM 815 C C . SER A 1 102 ? 15.207 5.519 -13.616 1.00 81.25 102 SER A C 1
ATOM 817 O O . SER A 1 102 ? 14.303 5.218 -12.830 1.00 81.25 102 SER A O 1
ATOM 819 N N . ALA A 1 103 ? 16.320 4.785 -13.710 1.00 80.69 103 ALA A N 1
ATOM 820 C CA . ALA A 1 103 ? 16.557 3.614 -12.862 1.00 80.69 103 ALA A CA 1
ATOM 821 C C . ALA A 1 103 ? 16.504 3.963 -11.360 1.00 80.69 103 ALA A C 1
ATOM 823 O O . ALA A 1 103 ? 16.043 3.157 -10.555 1.00 80.69 103 ALA A O 1
ATOM 824 N N . ALA A 1 104 ? 16.915 5.179 -10.983 1.00 83.06 104 ALA A N 1
ATOM 825 C CA . ALA A 1 104 ? 16.819 5.666 -9.610 1.00 83.06 104 ALA A CA 1
ATOM 826 C C . ALA A 1 104 ? 15.359 5.781 -9.142 1.00 83.06 104 ALA A C 1
ATOM 828 O O . ALA A 1 104 ? 15.027 5.343 -8.041 1.00 83.06 104 ALA A O 1
ATOM 829 N N . THR A 1 105 ? 14.472 6.297 -9.997 1.00 85.12 105 THR A N 1
ATOM 830 C CA . THR A 1 105 ? 13.031 6.386 -9.719 1.00 85.12 105 THR A CA 1
ATOM 831 C C . THR A 1 105 ? 12.415 4.998 -9.555 1.00 85.12 105 THR A C 1
ATOM 833 O O . THR A 1 105 ? 11.659 4.784 -8.611 1.00 85.12 105 THR A O 1
ATOM 836 N N . MET A 1 106 ? 12.792 4.032 -10.402 1.00 85.56 106 MET A N 1
ATOM 837 C CA . MET A 1 106 ? 12.344 2.641 -10.258 1.00 85.56 106 MET A CA 1
ATOM 838 C C . MET A 1 106 ? 12.757 2.027 -8.918 1.00 85.56 106 MET A C 1
ATOM 840 O O . MET A 1 106 ? 11.933 1.433 -8.226 1.00 85.56 106 MET A O 1
ATOM 844 N N . VAL A 1 107 ? 14.032 2.166 -8.542 1.00 89.56 107 VAL A N 1
ATOM 845 C CA . VAL A 1 107 ? 14.554 1.616 -7.281 1.00 89.56 107 VAL A CA 1
ATOM 846 C C . VAL A 1 107 ? 13.873 2.276 -6.081 1.00 89.56 107 VAL A C 1
ATOM 848 O O . VAL A 1 107 ? 13.519 1.586 -5.125 1.00 89.56 107 VAL A O 1
ATOM 851 N N . SER A 1 108 ? 13.643 3.590 -6.138 1.00 89.81 108 SER A N 1
ATOM 852 C CA . SER A 1 108 ? 12.896 4.319 -5.110 1.00 89.81 108 SER A CA 1
ATOM 853 C C . SER A 1 108 ? 11.460 3.807 -4.975 1.00 89.81 108 SER A C 1
ATOM 855 O O . SER A 1 108 ? 11.036 3.487 -3.867 1.00 89.81 108 SER A O 1
ATOM 857 N N . ALA A 1 109 ? 10.736 3.667 -6.090 1.00 88.81 109 ALA A N 1
ATOM 858 C CA . ALA A 1 109 ? 9.365 3.158 -6.107 1.00 88.81 109 ALA A CA 1
ATOM 859 C C . ALA A 1 109 ? 9.277 1.716 -5.577 1.00 88.81 109 ALA A C 1
ATOM 861 O O . ALA A 1 109 ? 8.389 1.410 -4.787 1.00 88.81 109 ALA A O 1
ATOM 862 N N . SER A 1 110 ? 10.231 0.846 -5.933 1.00 92.56 110 SER A N 1
ATOM 863 C CA . SER A 1 110 ? 10.293 -0.531 -5.417 1.00 92.56 110 SER A CA 1
ATOM 864 C C . SER A 1 110 ? 10.481 -0.564 -3.902 1.00 92.56 110 SER A C 1
ATOM 866 O O . SER A 1 110 ? 9.722 -1.229 -3.204 1.00 92.56 110 SER A O 1
ATOM 868 N N . ARG A 1 111 ? 11.441 0.205 -3.372 1.00 94.00 111 ARG A N 1
ATOM 869 C CA . ARG A 1 111 ? 11.695 0.279 -1.922 1.00 94.00 111 ARG A CA 1
ATOM 870 C C . ARG A 1 111 ? 10.516 0.876 -1.162 1.00 94.00 111 ARG A C 1
ATOM 872 O O . ARG A 1 111 ? 10.175 0.412 -0.078 1.00 94.00 111 ARG A O 1
ATOM 879 N N . GLN A 1 112 ? 9.894 1.911 -1.724 1.00 92.88 112 GLN A N 1
ATOM 880 C CA . GLN A 1 112 ? 8.699 2.515 -1.146 1.00 92.88 112 GLN A CA 1
ATOM 881 C C . GLN A 1 112 ? 7.542 1.514 -1.121 1.00 92.88 112 GLN A C 1
ATOM 883 O O . GLN A 1 112 ? 6.884 1.376 -0.095 1.00 92.88 112 GLN A O 1
ATOM 888 N N . ARG A 1 113 ? 7.341 0.762 -2.207 1.00 90.88 113 ARG A N 1
ATOM 889 C CA . ARG A 1 113 ? 6.333 -0.297 -2.284 1.00 90.88 113 ARG A CA 1
ATOM 890 C C . ARG A 1 113 ? 6.580 -1.398 -1.253 1.00 90.88 113 ARG A C 1
ATOM 892 O O . ARG A 1 113 ? 5.649 -1.761 -0.549 1.00 90.88 113 ARG A O 1
ATOM 899 N N . GLU A 1 114 ? 7.811 -1.893 -1.123 1.00 93.94 114 GLU A N 1
ATOM 900 C CA . GLU A 1 114 ? 8.180 -2.891 -0.104 1.00 93.94 114 GLU A CA 1
ATOM 901 C C . GLU A 1 114 ? 7.874 -2.395 1.313 1.00 93.94 114 GLU A C 1
ATOM 903 O O . GLU A 1 114 ? 7.265 -3.109 2.107 1.00 93.94 114 GLU A O 1
ATOM 908 N N . ARG A 1 115 ? 8.225 -1.140 1.616 1.00 95.88 115 ARG A N 1
ATOM 909 C CA . ARG A 1 115 ? 7.903 -0.520 2.904 1.00 95.88 115 ARG A CA 1
ATOM 910 C C . ARG A 1 115 ? 6.393 -0.464 3.150 1.00 95.88 115 ARG A C 1
ATOM 912 O O . ARG A 1 115 ? 5.954 -0.820 4.239 1.00 95.88 115 ARG A O 1
ATOM 919 N N . LEU A 1 116 ? 5.619 -0.021 2.161 1.00 91.12 116 LEU A N 1
ATOM 920 C CA . LEU A 1 116 ? 4.163 0.092 2.267 1.00 91.12 116 LEU A CA 1
ATOM 921 C C . LEU A 1 116 ? 3.492 -1.277 2.440 1.00 91.12 116 LEU A C 1
ATOM 923 O O . LEU A 1 116 ? 2.542 -1.395 3.208 1.00 91.12 116 LEU A O 1
ATOM 927 N N . VAL A 1 117 ? 3.999 -2.323 1.780 1.00 93.12 117 VAL A N 1
ATOM 928 C CA . VAL A 1 117 ? 3.510 -3.700 1.964 1.00 93.12 117 VAL A CA 1
ATOM 929 C C . VAL A 1 117 ? 3.693 -4.149 3.414 1.00 93.12 117 VAL A C 1
ATOM 931 O O . VAL A 1 117 ? 2.731 -4.602 4.027 1.00 93.12 117 VAL A O 1
ATOM 934 N N . LEU A 1 118 ? 4.878 -3.943 3.994 1.00 93.69 118 LEU A N 1
ATOM 935 C CA . LEU A 1 118 ? 5.135 -4.286 5.397 1.00 93.69 118 LEU A CA 1
ATOM 936 C C . LEU A 1 118 ? 4.261 -3.475 6.367 1.00 93.69 118 LEU A C 1
ATOM 938 O O . LEU A 1 118 ? 3.828 -3.979 7.401 1.00 93.69 118 LEU A O 1
ATOM 942 N N . GLU A 1 119 ? 4.001 -2.206 6.054 1.00 91.06 119 GLU A N 1
ATOM 943 C CA . GLU A 1 119 ? 3.123 -1.348 6.854 1.00 91.06 119 GLU A CA 1
ATOM 944 C C . GLU A 1 119 ? 1.664 -1.818 6.799 1.00 91.06 119 GLU A C 1
ATOM 946 O O . GLU A 1 119 ? 0.995 -1.884 7.832 1.00 91.06 119 GLU A O 1
ATOM 951 N N . ARG A 1 120 ? 1.196 -2.233 5.615 1.00 88.44 120 ARG A N 1
ATOM 952 C CA . ARG A 1 120 ? -0.118 -2.855 5.427 1.00 88.44 120 ARG A CA 1
ATOM 953 C C . ARG A 1 120 ? -0.250 -4.147 6.227 1.00 88.44 120 ARG A C 1
ATOM 955 O O . ARG A 1 120 ? -1.267 -4.336 6.885 1.00 88.44 120 ARG A O 1
ATOM 962 N N . GLU A 1 121 ? 0.747 -5.026 6.167 1.00 90.12 121 GLU A N 1
ATOM 963 C CA . GLU A 1 121 ? 0.739 -6.304 6.893 1.00 90.12 121 GLU A CA 1
ATOM 964 C C . GLU A 1 121 ? 0.625 -6.084 8.403 1.00 90.12 121 GLU A C 1
ATOM 966 O O . GLU A 1 121 ? -0.265 -6.645 9.036 1.00 90.12 121 GLU A O 1
ATOM 971 N N . ARG A 1 122 ? 1.421 -5.167 8.965 1.00 91.31 122 ARG A N 1
ATOM 972 C CA . ARG A 1 122 ? 1.319 -4.795 10.387 1.00 91.31 122 ARG A CA 1
ATOM 973 C C . ARG A 1 122 ? -0.050 -4.222 10.745 1.00 91.31 122 ARG A C 1
ATOM 975 O O . ARG A 1 122 ? -0.622 -4.582 11.767 1.00 91.31 122 ARG A O 1
ATOM 982 N N . ALA A 1 123 ? -0.597 -3.347 9.900 1.00 81.69 123 ALA A N 1
ATOM 983 C CA . ALA A 1 123 ? -1.916 -2.764 10.133 1.00 81.69 123 ALA A CA 1
ATOM 984 C C . ALA A 1 123 ? -3.038 -3.820 10.110 1.00 81.69 123 ALA A C 1
ATOM 986 O O . ALA A 1 123 ? -4.014 -3.689 10.854 1.00 81.69 123 ALA A O 1
ATOM 987 N N . LEU A 1 124 ? -2.901 -4.859 9.278 1.00 80.62 124 LEU A N 1
ATOM 988 C CA . LEU A 1 124 ? -3.816 -6.001 9.239 1.00 80.62 124 LEU A CA 1
ATOM 989 C C . LEU A 1 124 ? -3.687 -6.862 10.500 1.00 80.62 124 LEU A C 1
ATOM 991 O O . LEU A 1 124 ? -4.700 -7.128 11.142 1.00 80.62 124 LEU A O 1
ATOM 995 N N . GLU A 1 125 ? -2.467 -7.209 10.916 1.00 86.19 125 GLU A N 1
ATOM 996 C CA . GLU A 1 125 ? -2.222 -7.952 12.162 1.00 86.19 125 GLU A CA 1
ATOM 997 C C . GLU A 1 125 ? -2.796 -7.218 13.386 1.00 86.19 125 GLU A C 1
ATOM 999 O O . GLU A 1 125 ? -3.483 -7.810 14.223 1.00 86.19 125 GLU A O 1
ATOM 1004 N N . ASP A 1 126 ? -2.589 -5.902 13.470 1.00 83.38 126 ASP A N 1
ATOM 1005 C CA . ASP A 1 126 ? -3.144 -5.070 14.536 1.00 83.38 126 ASP A CA 1
ATOM 1006 C C . ASP A 1 126 ? -4.678 -5.042 14.515 1.00 83.38 126 ASP A C 1
ATOM 1008 O O . ASP A 1 126 ? -5.317 -4.951 15.574 1.00 83.38 126 ASP A O 1
ATOM 1012 N N . ALA A 1 127 ? -5.290 -5.060 13.327 1.00 75.06 127 ALA A N 1
ATOM 1013 C CA . ALA A 1 127 ? -6.739 -5.124 13.169 1.00 75.06 127 ALA A CA 1
ATOM 1014 C C . ALA A 1 127 ? -7.288 -6.486 13.616 1.00 75.06 127 ALA A C 1
ATOM 1016 O O . ALA A 1 127 ? -8.259 -6.523 14.375 1.00 75.06 127 ALA A O 1
ATOM 1017 N N . ASP A 1 128 ? -6.631 -7.582 13.241 1.00 82.44 128 ASP A N 1
ATOM 1018 C CA . ASP A 1 128 ? -7.007 -8.938 13.648 1.00 82.44 128 ASP A CA 1
ATOM 1019 C C . ASP A 1 128 ? -6.890 -9.122 15.167 1.00 82.44 128 ASP A C 1
ATOM 1021 O O . ASP A 1 128 ? -7.806 -9.643 15.811 1.00 82.44 128 ASP A O 1
ATOM 1025 N N . LEU A 1 129 ? -5.822 -8.601 15.782 1.00 86.06 129 LEU A N 1
ATOM 1026 C CA . LEU A 1 129 ? -5.664 -8.578 17.239 1.00 86.06 129 LEU A CA 1
ATOM 1027 C C . LEU A 1 129 ? -6.770 -7.767 17.930 1.00 86.06 129 LEU A C 1
ATOM 1029 O O . LEU A 1 129 ? -7.264 -8.167 18.989 1.00 86.06 129 LEU A O 1
ATOM 1033 N N . ALA A 1 130 ? -7.180 -6.635 17.351 1.00 77.94 130 ALA A N 1
ATOM 1034 C CA . ALA A 1 130 ? -8.277 -5.830 17.886 1.00 77.94 130 ALA A CA 1
ATOM 1035 C C . ALA A 1 130 ? -9.620 -6.577 17.807 1.00 77.94 130 ALA A C 1
ATOM 1037 O O . ALA A 1 130 ? -10.370 -6.593 18.787 1.00 77.94 130 ALA A O 1
ATOM 1038 N N . VAL A 1 131 ? -9.892 -7.256 16.689 1.00 78.62 131 VAL A N 1
ATOM 1039 C CA . VAL A 1 131 ? -11.084 -8.101 16.519 1.00 78.62 131 VAL A CA 1
ATOM 1040 C C . VAL A 1 131 ? -11.075 -9.261 17.514 1.00 78.62 131 VAL A C 1
ATOM 1042 O O . VAL A 1 131 ? -12.084 -9.493 18.179 1.00 78.62 131 VAL A O 1
ATOM 1045 N N . ALA A 1 132 ? -9.942 -9.944 17.694 1.00 78.56 132 ALA A N 1
ATOM 1046 C CA . ALA A 1 132 ? -9.809 -11.036 18.656 1.00 78.56 132 ALA A CA 1
ATOM 1047 C C . ALA A 1 132 ? -10.085 -10.577 20.100 1.00 78.56 132 ALA A C 1
ATOM 1049 O O . ALA A 1 132 ? -10.820 -11.241 20.833 1.00 78.56 132 ALA A O 1
ATOM 1050 N N . ARG A 1 133 ? -9.567 -9.406 20.503 1.00 81.56 133 ARG A N 1
ATOM 1051 C CA . ARG A 1 133 ? -9.854 -8.805 21.820 1.00 81.56 133 ARG A CA 1
ATOM 1052 C C . ARG A 1 133 ? -11.333 -8.459 21.983 1.00 81.56 133 ARG A C 1
ATOM 1054 O O . ARG A 1 133 ? -11.901 -8.723 23.041 1.00 81.56 133 ARG A O 1
ATOM 1061 N N . MET A 1 134 ? -11.960 -7.900 20.949 1.00 74.25 134 MET A N 1
ATOM 1062 C CA . MET A 1 134 ? -13.388 -7.579 20.966 1.00 74.25 134 MET A CA 1
ATOM 1063 C C . MET A 1 134 ? -14.245 -8.851 21.086 1.00 74.25 134 MET A C 1
ATOM 1065 O O . MET A 1 134 ? -15.152 -8.902 21.914 1.00 74.25 134 MET A O 1
ATOM 1069 N N . LEU A 1 135 ? -13.926 -9.908 20.333 1.00 75.38 135 LEU A N 1
ATOM 1070 C CA . LEU A 1 135 ? -14.612 -11.203 20.426 1.00 75.38 135 LEU A CA 1
ATOM 1071 C C . LEU A 1 135 ? -14.447 -11.844 21.810 1.00 75.38 135 LEU A C 1
ATOM 1073 O O . LEU A 1 135 ? -15.424 -12.351 22.362 1.00 75.38 135 LEU A O 1
ATOM 1077 N N . ALA A 1 136 ? -13.253 -11.769 22.404 1.00 76.06 136 ALA A N 1
ATOM 1078 C CA . ALA A 1 136 ? -13.009 -12.258 23.760 1.00 76.06 136 ALA A CA 1
ATOM 1079 C C . ALA A 1 136 ? -13.859 -11.514 24.810 1.00 76.06 136 ALA A 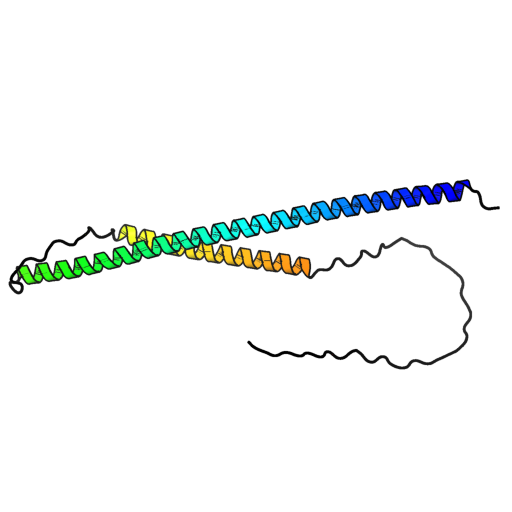C 1
ATOM 1081 O O . ALA A 1 136 ? -14.410 -12.145 25.710 1.00 76.06 136 ALA A O 1
ATOM 1082 N N . GLN A 1 137 ? -14.032 -10.193 24.671 1.00 73.38 137 GLN A N 1
ATOM 1083 C CA . GLN A 1 137 ? -14.908 -9.402 25.548 1.00 73.38 137 GLN A CA 1
ATOM 1084 C C . GLN A 1 137 ? -16.389 -9.768 25.390 1.00 73.38 137 GLN A C 1
ATOM 1086 O O . GLN A 1 137 ? -17.113 -9.814 26.379 1.00 73.38 137 GLN A O 1
ATOM 1091 N N . VAL A 1 138 ? -16.846 -10.054 24.168 1.00 70.94 138 VAL A N 1
ATOM 1092 C CA . VAL A 1 138 ? -18.235 -10.476 23.914 1.00 70.94 138 VAL A CA 1
ATOM 1093 C C . VAL A 1 138 ? -18.510 -11.879 24.474 1.00 70.94 138 VAL A C 1
ATOM 1095 O O . VAL A 1 138 ? -19.605 -12.136 24.973 1.00 70.94 138 VAL A O 1
ATOM 1098 N N . GLN A 1 139 ? -17.529 -12.786 24.419 1.00 71.69 139 GLN A N 1
ATOM 1099 C CA . GLN A 1 139 ? -17.655 -14.144 24.964 1.00 71.69 139 GLN A CA 1
ATOM 1100 C C . GLN A 1 139 ? -17.563 -14.188 26.495 1.00 71.69 139 GLN A C 1
ATOM 1102 O O . GLN A 1 139 ? -18.206 -15.034 27.123 1.00 71.69 139 GLN A O 1
ATOM 1107 N N . ALA A 1 140 ? -16.825 -13.259 27.107 1.00 65.75 140 ALA A N 1
ATOM 1108 C CA . ALA A 1 140 ? -16.823 -13.045 28.546 1.00 65.75 140 ALA A CA 1
ATOM 1109 C C . ALA A 1 140 ? -18.157 -12.413 28.990 1.00 65.75 140 ALA A C 1
ATOM 1111 O O . ALA A 1 140 ? -18.243 -11.218 29.263 1.00 65.75 140 ALA A O 1
ATOM 1112 N N . LYS A 1 141 ? -19.229 -13.216 29.066 1.00 54.00 141 LYS A N 1
ATOM 1113 C CA . LYS A 1 141 ? -20.456 -12.821 29.775 1.00 54.00 141 LYS A CA 1
ATOM 1114 C C . LYS A 1 141 ? -20.067 -12.257 31.151 1.00 54.00 141 LYS A C 1
ATOM 1116 O O . LYS A 1 141 ? -19.321 -12.934 31.862 1.00 54.00 141 LYS A O 1
ATOM 1121 N N . PRO A 1 142 ? -20.594 -11.095 31.577 1.00 50.16 142 PRO A N 1
ATOM 1122 C CA . PRO A 1 142 ? -20.480 -10.707 32.971 1.00 50.16 142 PRO A CA 1
ATOM 1123 C C . PRO A 1 142 ? -21.210 -11.775 33.791 1.00 50.16 142 PRO A C 1
ATOM 1125 O O . PRO A 1 142 ? -22.430 -11.920 33.681 1.00 50.16 142 PRO A O 1
ATOM 1128 N N . GLN A 1 143 ? -20.469 -12.571 34.568 1.00 47.19 143 GLN A N 1
ATOM 1129 C CA . GLN A 1 143 ? -21.098 -13.320 35.647 1.00 47.19 143 GLN A CA 1
ATOM 1130 C C . GLN A 1 143 ? -21.793 -12.287 36.541 1.00 47.19 143 GLN A C 1
ATOM 1132 O O . GLN A 1 143 ? -21.175 -11.264 36.856 1.00 47.19 143 GLN A O 1
ATOM 1137 N N . PRO A 1 144 ? -23.072 -12.482 36.906 1.00 47.19 144 PRO A N 1
ATOM 1138 C CA . PRO A 1 144 ? -23.686 -11.617 37.895 1.00 47.19 144 PRO A CA 1
ATOM 1139 C C . PRO A 1 144 ? -22.806 -11.686 39.142 1.00 47.19 144 PRO A C 1
ATOM 1141 O O . PRO A 1 144 ? -22.511 -12.774 39.630 1.00 47.19 144 PRO A O 1
ATOM 1144 N N . LEU A 1 145 ? -22.342 -10.526 39.609 1.00 45.38 145 LEU A N 1
ATOM 1145 C CA . LEU A 1 145 ? -21.746 -10.386 40.928 1.00 45.38 145 LEU A CA 1
ATOM 1146 C C . LEU A 1 145 ? -22.785 -10.909 41.922 1.00 45.38 145 LEU A C 1
ATOM 1148 O O . LEU A 1 145 ? -23.736 -10.200 42.254 1.00 45.38 145 LEU A O 1
ATOM 1152 N N . GLU A 1 146 ? -22.640 -12.163 42.355 1.00 47.75 146 GLU A N 1
ATOM 1153 C CA . GLU A 1 146 ? -23.243 -12.619 43.596 1.00 47.75 146 GLU A CA 1
ATOM 1154 C C . GLU A 1 146 ? -22.713 -11.671 44.663 1.00 47.75 146 GLU A C 1
ATOM 1156 O O . GLU A 1 146 ? -21.535 -11.679 45.023 1.00 47.75 146 GLU A O 1
ATOM 1161 N N . ALA A 1 147 ? -23.581 -10.754 45.080 1.00 44.38 147 ALA A N 1
ATOM 1162 C CA . ALA A 1 147 ? -23.323 -9.875 46.190 1.00 44.38 147 ALA A CA 1
ATOM 1163 C C . ALA A 1 147 ? -23.044 -10.765 47.402 1.00 44.38 147 ALA A C 1
ATOM 1165 O O . ALA A 1 147 ? -23.963 -11.328 47.997 1.00 44.38 147 ALA A O 1
ATOM 1166 N N . ALA A 1 148 ? -21.767 -10.895 47.751 1.00 42.59 148 ALA A N 1
ATOM 1167 C CA . ALA A 1 148 ? -21.340 -11.364 49.052 1.00 42.59 148 ALA A CA 1
ATOM 1168 C C . ALA A 1 148 ? -21.850 -10.355 50.092 1.00 42.59 148 ALA A C 1
ATOM 1170 O O . ALA A 1 148 ? -21.161 -9.405 50.463 1.00 42.59 148 ALA A O 1
ATOM 1171 N N . ALA A 1 149 ? -23.103 -10.521 50.514 1.00 38.81 149 ALA A N 1
ATOM 1172 C CA . ALA A 1 149 ? -23.611 -9.896 51.717 1.00 38.81 149 ALA A CA 1
ATOM 1173 C C . ALA A 1 149 ? -22.969 -10.612 52.924 1.00 38.81 149 ALA A C 1
ATOM 1175 O O . ALA A 1 149 ? -22.949 -11.845 52.963 1.00 38.81 149 ALA A O 1
ATOM 1176 N N . PRO A 1 150 ? -22.414 -9.869 53.893 1.00 45.84 150 PRO A N 1
ATOM 1177 C CA . PRO A 1 150 ? -21.694 -10.443 55.018 1.00 45.84 150 PRO A CA 1
ATOM 1178 C C . PRO A 1 150 ? -22.668 -10.997 56.071 1.00 45.84 150 PRO A C 1
ATOM 1180 O O . PRO A 1 150 ? -23.621 -10.325 56.444 1.00 45.84 150 PRO A O 1
ATOM 1183 N N . GLY A 1 151 ? -22.380 -12.216 56.537 1.00 39.22 151 GLY A N 1
ATOM 1184 C CA . GLY A 1 151 ? -22.694 -12.801 57.848 1.00 39.22 151 GLY A CA 1
ATOM 1185 C C . GLY A 1 151 ? -24.056 -12.553 58.510 1.00 39.22 151 GLY A C 1
ATOM 1186 O O . GLY A 1 151 ? -24.296 -11.471 59.028 1.00 39.22 151 GLY A O 1
ATOM 1187 N N . THR A 1 152 ? -24.807 -13.636 58.742 1.00 45.22 152 THR A N 1
ATOM 1188 C CA . THR A 1 152 ? -25.303 -13.952 60.096 1.00 45.22 152 THR A CA 1
ATOM 1189 C C . THR A 1 152 ? -25.282 -15.460 60.360 1.00 45.22 152 THR A C 1
ATOM 1191 O O . THR A 1 152 ? -25.692 -16.285 59.548 1.00 45.22 152 THR A O 1
ATOM 1194 N N . THR A 1 153 ? -24.729 -15.789 61.521 1.00 47.34 153 THR A N 1
ATOM 1195 C CA . THR A 1 153 ? -24.605 -17.090 62.178 1.00 47.34 153 THR A CA 1
ATOM 1196 C C . THR A 1 153 ? -25.899 -17.513 62.881 1.00 47.34 153 THR A C 1
ATOM 1198 O O . THR A 1 153 ? -26.567 -16.653 63.445 1.00 47.34 153 THR A O 1
ATOM 1201 N N . GLU A 1 154 ? -26.123 -18.839 62.933 1.00 38.53 154 GLU A N 1
ATOM 1202 C CA . GLU A 1 154 ? -26.806 -19.620 63.997 1.00 38.53 154 GLU A CA 1
ATOM 1203 C C . GLU A 1 154 ? -28.305 -19.337 64.272 1.00 38.53 154 GLU A C 1
ATOM 1205 O O . GLU A 1 154 ? -28.757 -18.206 64.253 1.00 38.53 154 GLU A O 1
ATOM 1210 N N . THR A 1 155 ? -29.201 -20.272 64.604 1.00 45.25 155 THR A N 1
ATOM 1211 C CA . THR A 1 155 ? -29.209 -21.715 64.908 1.00 45.25 155 THR A CA 1
ATOM 1212 C C . THR A 1 155 ? -30.685 -22.164 64.903 1.00 45.25 155 THR A C 1
ATOM 1214 O O . THR A 1 155 ? -31.546 -21.397 65.324 1.00 45.25 155 THR A O 1
ATOM 1217 N N . ALA A 1 156 ? -30.965 -23.398 64.455 1.00 33.38 156 ALA A N 1
ATOM 1218 C CA . ALA A 1 156 ? -31.933 -24.367 65.019 1.00 33.38 156 ALA A CA 1
ATOM 1219 C C . ALA A 1 156 ? -32.455 -25.352 63.946 1.00 33.38 156 ALA A C 1
ATOM 1221 O O . ALA A 1 156 ? -33.426 -25.103 63.236 1.00 33.38 156 ALA A O 1
ATOM 1222 N N . SER A 1 157 ? -31.798 -26.511 63.876 1.00 39.41 157 SER A N 1
ATOM 1223 C CA . SER A 1 157 ? -32.386 -27.805 63.465 1.00 39.41 157 SER A CA 1
ATOM 1224 C C . SER A 1 157 ? -33.262 -28.347 64.635 1.00 39.41 157 SER A C 1
ATOM 1226 O O . SER A 1 157 ? -33.239 -27.687 65.678 1.00 39.41 157 SER A O 1
ATOM 1228 N N . PRO A 1 158 ? -33.941 -29.531 64.627 1.00 50.19 158 PRO A N 1
ATOM 1229 C CA . PRO A 1 158 ? -34.057 -30.592 63.603 1.00 50.19 158 PRO A CA 1
ATOM 1230 C C . PRO A 1 158 ? -35.427 -31.351 63.529 1.00 50.19 158 PRO A C 1
ATOM 1232 O O . PRO A 1 158 ? -36.183 -31.422 64.495 1.00 50.19 158 PRO A O 1
ATOM 1235 N N . LYS A 1 159 ? -35.691 -32.052 62.413 1.00 40.62 159 LYS A N 1
ATOM 1236 C CA . LYS A 1 159 ? -36.333 -33.398 62.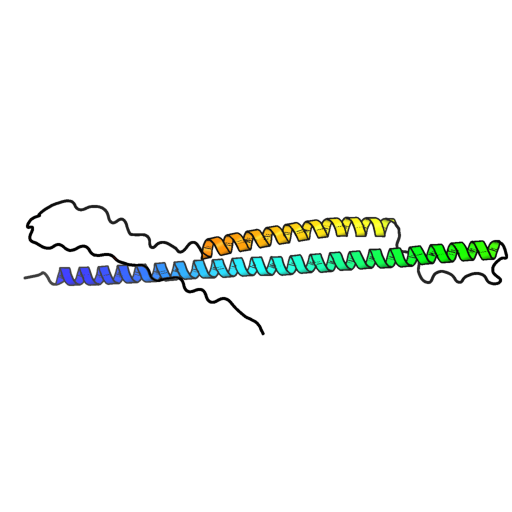304 1.00 40.62 159 LYS A CA 1
ATOM 1237 C C . LYS A 1 159 ? -36.515 -33.692 60.808 1.00 40.62 159 LYS A C 1
ATOM 1239 O O . LYS A 1 159 ? -37.333 -33.072 60.148 1.00 40.62 159 LYS A O 1
ATOM 1244 N N . ALA A 1 160 ? -35.631 -34.466 60.178 1.00 50.44 160 ALA A N 1
ATOM 1245 C CA . ALA A 1 160 ? -35.806 -35.909 60.000 1.00 50.44 160 ALA A CA 1
ATOM 1246 C C . ALA A 1 160 ? -37.283 -36.288 59.803 1.00 50.44 160 ALA A C 1
ATOM 1248 O O . ALA A 1 160 ? -38.045 -36.187 60.757 1.00 50.44 160 ALA A O 1
ATOM 1249 N N . TRP A 1 161 ? -37.646 -36.724 58.591 1.00 39.47 161 TRP A N 1
ATOM 1250 C CA . TRP A 1 161 ? -38.412 -37.942 58.290 1.00 39.47 161 TRP A CA 1
ATOM 1251 C C . TRP A 1 161 ? -38.551 -38.096 56.757 1.00 39.47 161 TRP A C 1
ATOM 1253 O O . TRP A 1 161 ? -39.224 -37.311 56.105 1.00 39.47 161 TRP A O 1
ATOM 1263 N N . MET A 1 162 ? -37.934 -39.171 56.249 1.00 36.78 162 MET A N 1
ATOM 1264 C CA . MET A 1 162 ? -38.484 -40.115 55.256 1.00 36.78 162 MET A CA 1
ATOM 1265 C C . MET A 1 162 ? -38.467 -39.788 53.742 1.00 36.78 162 MET A C 1
ATOM 1267 O O . MET A 1 162 ? -39.127 -38.871 53.275 1.00 36.78 162 MET A O 1
ATOM 1271 N N . GLY A 1 163 ? -37.808 -40.698 52.997 1.00 39.34 163 GLY A N 1
ATOM 1272 C CA . GLY A 1 163 ? -37.938 -40.975 51.549 1.00 39.34 163 GLY A CA 1
ATOM 1273 C C . GLY A 1 163 ? -36.864 -40.297 50.686 1.00 39.34 163 GLY A C 1
ATOM 1274 O O . GLY A 1 163 ? -36.939 -39.095 50.496 1.00 39.34 163 GLY A O 1
ATOM 1275 N N . ARG A 1 164 ? -35.770 -40.921 50.199 1.00 41.75 164 ARG A N 1
ATOM 1276 C CA . ARG A 1 164 ? -35.680 -42.051 49.232 1.00 41.75 164 ARG A CA 1
ATOM 1277 C C . ARG A 1 164 ? -36.776 -41.921 48.159 1.00 41.75 164 ARG A C 1
ATOM 1279 O O . ARG A 1 164 ? -37.941 -41.998 48.507 1.00 41.75 164 ARG A O 1
ATOM 1286 N N . ASP A 1 165 ? -36.493 -41.595 46.896 1.00 45.50 165 ASP A N 1
ATOM 1287 C CA . ASP A 1 165 ? -35.533 -42.253 46.007 1.00 45.50 165 ASP A CA 1
ATOM 1288 C C . ASP A 1 165 ? -34.814 -41.301 45.037 1.00 45.50 165 ASP A C 1
ATOM 1290 O O . ASP A 1 165 ? -35.400 -40.407 44.430 1.00 45.50 165 ASP A O 1
ATOM 1294 N N . ALA A 1 166 ? -33.522 -41.567 44.851 1.00 46.47 166 ALA A N 1
ATOM 1295 C CA . ALA A 1 166 ? -32.728 -41.079 43.738 1.00 46.47 166 ALA A CA 1
ATOM 1296 C C . ALA A 1 166 ? -32.995 -41.956 42.508 1.00 46.47 166 ALA A C 1
ATOM 1298 O O . ALA A 1 166 ? -32.737 -43.156 42.567 1.00 46.47 166 ALA A O 1
ATOM 1299 N N . LYS A 1 167 ? -33.440 -41.361 41.394 1.00 45.66 167 LYS A N 1
ATOM 1300 C CA . LYS A 1 167 ? -33.273 -41.921 40.044 1.00 45.66 167 LYS A CA 1
ATOM 1301 C C . LYS A 1 167 ? -33.049 -40.809 39.016 1.00 45.66 167 LYS A C 1
ATOM 1303 O O . LYS A 1 167 ? -33.962 -40.081 38.654 1.00 45.66 167 LYS A O 1
ATOM 1308 N N . GLU A 1 168 ? -31.777 -40.702 38.640 1.00 41.50 168 GLU A N 1
ATOM 1309 C CA . GLU A 1 168 ? -31.243 -40.512 37.284 1.00 41.50 168 GLU A CA 1
ATOM 1310 C C . GLU A 1 168 ? -31.933 -39.509 36.349 1.00 41.50 168 GLU A C 1
ATOM 1312 O O . GLU A 1 168 ? -32.971 -39.768 35.745 1.00 41.50 168 GLU A O 1
ATOM 1317 N N . ALA A 1 169 ? -31.233 -38.400 36.111 1.00 47.28 169 ALA A N 1
ATOM 1318 C CA . ALA A 1 169 ? -31.373 -37.621 34.889 1.00 47.28 169 ALA A CA 1
ATOM 1319 C C . ALA A 1 169 ? -30.640 -38.310 33.723 1.00 47.28 169 ALA A C 1
ATOM 1321 O O . ALA A 1 169 ? -29.520 -38.790 33.916 1.00 47.28 169 ALA A O 1
ATOM 1322 N N . PRO A 1 170 ? -31.180 -38.242 32.493 1.00 54.44 170 PRO A N 1
ATOM 1323 C CA . PRO A 1 170 ? -30.333 -38.240 31.309 1.00 54.44 170 PRO A CA 1
ATOM 1324 C C . PRO A 1 170 ? -30.448 -36.933 30.510 1.00 54.44 170 PRO A C 1
ATOM 1326 O O . PRO A 1 170 ? -31.516 -36.349 30.333 1.00 54.44 170 PRO A O 1
ATOM 1329 N N . ALA A 1 171 ? -29.283 -36.500 30.032 1.00 48.44 171 ALA A N 1
ATOM 1330 C CA . ALA A 1 171 ? -29.009 -35.285 29.277 1.00 48.44 171 ALA A CA 1
ATOM 1331 C C . ALA A 1 171 ? -29.796 -35.161 27.952 1.00 48.44 171 ALA A C 1
ATOM 1333 O O . ALA A 1 171 ? -30.019 -36.168 27.272 1.00 48.44 171 ALA A O 1
ATOM 1334 N N . PRO A 1 172 ? -30.134 -33.936 27.502 1.00 56.19 172 PRO A N 1
ATOM 1335 C CA . PRO A 1 172 ? -30.608 -33.723 26.142 1.00 56.19 172 PRO A CA 1
ATOM 1336 C C . PRO A 1 172 ? -29.456 -33.879 25.136 1.00 56.19 172 PRO A C 1
ATOM 1338 O O . PRO A 1 172 ? -28.417 -33.223 25.220 1.00 56.19 172 PRO A O 1
ATOM 1341 N N . ARG A 1 173 ? -29.667 -34.787 24.179 1.00 58.28 173 ARG A N 1
ATOM 1342 C CA . ARG A 1 173 ? -28.789 -35.076 23.041 1.00 58.28 173 ARG A CA 1
ATOM 1343 C C . ARG A 1 173 ? -28.609 -33.845 22.151 1.00 58.28 173 ARG A C 1
ATOM 1345 O O . ARG A 1 173 ? -29.578 -33.202 21.759 1.00 58.28 173 ARG A O 1
ATOM 1352 N N . VAL A 1 174 ? -27.361 -33.607 21.760 1.00 51.34 174 VAL A N 1
ATOM 1353 C CA . VAL A 1 174 ? -26.975 -32.761 20.629 1.00 51.34 174 VAL A CA 1
ATOM 1354 C C . VAL A 1 174 ? -27.476 -33.429 19.345 1.00 51.34 174 VAL A C 1
ATOM 1356 O O . VAL A 1 174 ? -27.022 -34.519 19.001 1.00 51.34 174 VAL A O 1
ATOM 1359 N N . GLN A 1 175 ? -28.403 -32.791 18.632 1.00 47.44 175 GLN A N 1
ATOM 1360 C CA . GLN A 1 175 ? -28.640 -33.064 17.215 1.00 47.44 175 GLN A CA 1
ATOM 1361 C C . GLN A 1 175 ? -28.025 -31.926 16.411 1.00 47.44 175 GLN A C 1
ATOM 1363 O O . GLN A 1 175 ? -28.557 -30.821 16.350 1.00 47.44 175 GLN A O 1
ATOM 1368 N N . GLY A 1 176 ? -26.873 -32.217 15.812 1.00 42.38 176 GLY A N 1
ATOM 1369 C CA . GLY A 1 176 ? -26.429 -31.501 14.632 1.00 42.38 176 GLY A CA 1
ATOM 1370 C C . GLY A 1 176 ? -27.248 -31.960 13.429 1.00 42.38 176 GLY A C 1
ATOM 1371 O O . GLY A 1 176 ? -27.445 -33.157 13.228 1.00 42.38 176 GLY A O 1
ATOM 1372 N N . ALA A 1 177 ? -27.676 -31.004 12.616 1.00 42.72 177 ALA A N 1
ATOM 1373 C CA . ALA A 1 177 ? -27.898 -31.211 11.196 1.00 42.72 177 ALA A CA 1
ATOM 1374 C C . ALA A 1 177 ? -27.098 -30.125 10.475 1.00 42.72 177 ALA A C 1
ATOM 1376 O O . ALA A 1 177 ? -27.465 -28.952 10.455 1.00 42.72 177 ALA A O 1
ATOM 1377 N N . ALA A 1 178 ? -25.940 -30.535 9.969 1.00 43.56 178 ALA A N 1
ATOM 1378 C CA . ALA A 1 178 ? -25.275 -29.865 8.871 1.00 43.56 178 ALA A CA 1
ATOM 1379 C C . ALA A 1 178 ? -26.029 -30.153 7.561 1.00 43.56 178 ALA A C 1
ATOM 1381 O O . ALA A 1 178 ? -26.763 -31.141 7.481 1.00 43.56 178 ALA A O 1
ATOM 1382 N N . SER A 1 179 ? -25.677 -29.375 6.530 1.00 41.81 179 SER A N 1
ATOM 1383 C CA . SER A 1 179 ? -25.906 -29.629 5.095 1.00 41.81 179 SER A CA 1
ATOM 1384 C C . SER A 1 179 ? -27.245 -29.090 4.561 1.00 41.81 179 SER A C 1
ATOM 1386 O O . SER A 1 179 ? -28.279 -29.312 5.170 1.00 41.81 179 SER A O 1
ATOM 1388 N N . ALA A 1 180 ? -27.340 -28.398 3.424 1.00 40.28 180 ALA A N 1
ATOM 1389 C CA . ALA A 1 180 ? -26.364 -28.011 2.407 1.00 40.28 180 ALA A CA 1
ATOM 1390 C C . ALA A 1 180 ? -27.006 -26.990 1.441 1.00 40.28 180 ALA A C 1
ATOM 1392 O O . ALA A 1 180 ? -28.223 -26.954 1.305 1.00 40.28 180 ALA A O 1
ATOM 1393 N N . ALA A 1 181 ? -26.134 -26.243 0.758 1.00 41.09 181 ALA A N 1
ATOM 1394 C CA . ALA A 1 181 ? -26.187 -25.854 -0.656 1.00 41.09 181 ALA A CA 1
ATOM 1395 C C . ALA A 1 181 ? -27.496 -25.310 -1.271 1.00 41.09 181 ALA A C 1
ATOM 1397 O O . ALA A 1 181 ? -28.428 -26.058 -1.563 1.00 41.09 181 ALA A O 1
ATOM 1398 N N . ALA A 1 182 ? -27.436 -24.032 -1.655 1.00 39.91 182 ALA A N 1
ATOM 1399 C CA . ALA A 1 182 ? -27.697 -23.571 -3.021 1.00 39.91 182 ALA A CA 1
ATOM 1400 C C . ALA A 1 182 ? -26.732 -22.418 -3.337 1.00 39.91 182 ALA A C 1
ATOM 1402 O O . ALA A 1 182 ? -26.483 -21.612 -2.409 1.00 39.91 182 ALA A O 1
#

pLDDT: mean 72.66, std 17.84, range [33.38, 96.38]